Protein AF-A0A074W3D1-F1 (afdb_monomer_lite)

Structure (mmCIF, N/CA/C/O backbone):
data_AF-A0A074W3D1-F1
#
_entry.id   AF-A0A074W3D1-F1
#
loop_
_atom_site.group_PDB
_atom_site.id
_atom_site.type_symbol
_atom_site.label_atom_id
_atom_site.label_alt_id
_atom_site.label_comp_id
_atom_site.label_asym_id
_atom_site.label_entity_id
_atom_site.label_seq_id
_atom_site.pdbx_PDB_ins_code
_atom_site.Cartn_x
_atom_site.Cartn_y
_atom_site.Cartn_z
_atom_site.occupancy
_atom_site.B_iso_or_equiv
_atom_site.auth_seq_id
_atom_site.auth_comp_id
_atom_site.auth_asym_id
_atom_site.auth_atom_id
_atom_site.pdbx_PDB_model_num
ATOM 1 N N . MET A 1 1 ? 9.757 16.702 -12.953 1.00 54.31 1 MET A N 1
ATOM 2 C CA . MET A 1 1 ? 9.240 15.870 -14.052 1.00 54.31 1 MET A CA 1
ATOM 3 C C . MET A 1 1 ? 9.075 14.465 -13.493 1.00 54.31 1 MET A C 1
ATOM 5 O O . MET A 1 1 ? 9.751 14.185 -12.501 1.00 54.31 1 MET A O 1
ATOM 9 N N . PRO A 1 2 ? 8.143 13.646 -14.001 1.00 66.25 2 PRO A N 1
ATOM 10 C CA . PRO A 1 2 ? 8.089 12.234 -13.626 1.00 66.25 2 PRO A CA 1
ATOM 11 C C . PRO A 1 2 ? 9.449 11.578 -13.919 1.00 66.25 2 PRO A C 1
ATOM 13 O O . PRO A 1 2 ? 10.088 11.895 -14.921 1.00 66.25 2 PRO A O 1
ATOM 16 N N . MET A 1 3 ? 9.943 10.750 -12.994 1.00 78.81 3 MET A N 1
ATOM 17 C CA . MET A 1 3 ? 11.179 9.990 -13.211 1.00 78.81 3 MET A CA 1
ATOM 18 C C . MET A 1 3 ? 10.879 8.817 -14.140 1.00 78.81 3 MET A C 1
ATOM 20 O O . MET A 1 3 ? 9.906 8.103 -13.921 1.00 78.81 3 MET A O 1
ATOM 24 N N . GLN A 1 4 ? 11.734 8.598 -15.136 1.00 89.69 4 GLN A N 1
ATOM 25 C CA . GLN A 1 4 ? 11.504 7.568 -16.149 1.00 89.69 4 GLN A CA 1
ATOM 26 C C . GLN A 1 4 ? 12.113 6.231 -15.739 1.00 89.69 4 GLN A C 1
ATOM 28 O O . GLN A 1 4 ? 13.217 6.184 -15.189 1.00 89.69 4 GLN A O 1
ATOM 33 N N . HIS A 1 5 ? 11.420 5.138 -16.040 1.00 91.88 5 HIS A N 1
ATOM 34 C CA . HIS A 1 5 ? 11.867 3.775 -15.774 1.00 91.88 5 HIS A CA 1
ATOM 35 C C . HIS A 1 5 ? 12.667 3.236 -16.967 1.00 91.88 5 HIS A C 1
ATOM 37 O O . HIS A 1 5 ? 12.095 2.988 -18.033 1.00 91.88 5 HIS A O 1
ATOM 43 N N . PRO A 1 6 ? 13.990 3.028 -16.832 1.00 95.88 6 PRO A N 1
ATOM 44 C CA . PRO A 1 6 ? 14.789 2.600 -17.966 1.00 95.88 6 PRO A CA 1
ATOM 45 C C . PRO A 1 6 ? 14.554 1.123 -18.300 1.00 95.88 6 PRO A C 1
ATOM 47 O O . PRO A 1 6 ? 14.634 0.242 -17.439 1.00 95.88 6 PRO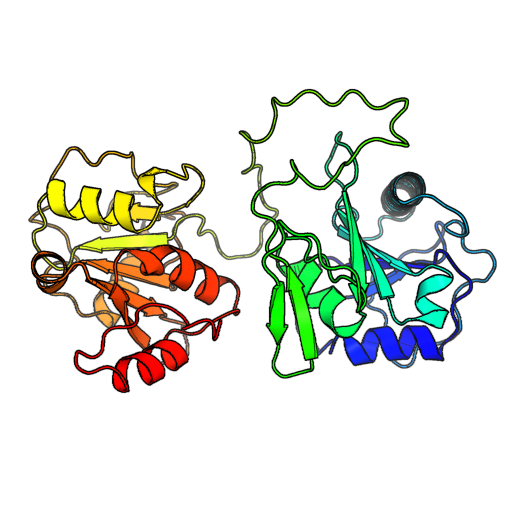 A O 1
ATOM 50 N N . VAL A 1 7 ? 14.330 0.858 -19.585 1.00 96.88 7 VAL A N 1
ATOM 51 C CA . VAL A 1 7 ? 14.262 -0.468 -20.198 1.00 96.88 7 VAL A CA 1
ATOM 52 C C . VAL A 1 7 ? 15.535 -0.687 -21.006 1.00 96.88 7 VAL A C 1
ATOM 54 O O . VAL A 1 7 ? 15.690 -0.243 -22.142 1.00 96.88 7 VAL A O 1
ATOM 57 N N . VAL A 1 8 ? 16.493 -1.362 -20.389 1.00 97.50 8 VAL A N 1
ATOM 58 C CA . VAL A 1 8 ? 17.806 -1.637 -20.955 1.00 97.50 8 VAL A CA 1
ATOM 59 C C . VAL A 1 8 ? 17.702 -2.688 -22.056 1.00 97.50 8 VAL A C 1
ATOM 61 O O . VAL A 1 8 ? 17.318 -3.836 -21.812 1.00 97.50 8 VAL A O 1
ATOM 64 N N . CYS A 1 9 ? 18.125 -2.315 -23.262 1.00 97.50 9 CYS A N 1
ATOM 65 C CA . CYS A 1 9 ? 18.176 -3.206 -24.416 1.00 97.50 9 CYS A CA 1
ATOM 66 C C . CYS A 1 9 ? 19.461 -4.047 -24.381 1.00 97.50 9 CYS A C 1
ATOM 68 O O . CYS A 1 9 ? 20.472 -3.687 -24.990 1.00 97.50 9 CYS A O 1
ATOM 70 N N . ALA A 1 10 ? 19.440 -5.172 -23.665 1.00 96.94 10 ALA A N 1
ATOM 71 C CA . ALA A 1 10 ? 20.557 -6.119 -23.577 1.00 96.94 10 ALA A CA 1
ATOM 72 C C . ALA A 1 10 ? 20.592 -7.141 -24.732 1.00 96.94 10 ALA A C 1
ATOM 74 O O . ALA A 1 10 ? 21.397 -8.071 -24.721 1.00 96.94 10 ALA A O 1
ATOM 75 N N . ALA A 1 11 ? 19.750 -6.945 -25.746 1.00 96.75 11 ALA A N 1
ATOM 76 C CA . ALA A 1 11 ? 19.769 -7.643 -27.022 1.00 96.75 11 ALA A CA 1
ATOM 77 C C . ALA A 1 11 ? 19.404 -6.679 -28.166 1.00 96.75 11 ALA A C 1
ATOM 79 O O . ALA A 1 11 ? 18.930 -5.565 -27.935 1.00 96.75 11 ALA A O 1
ATOM 80 N N . ALA A 1 12 ? 19.615 -7.121 -29.408 1.00 96.12 12 ALA A N 1
ATOM 81 C CA . ALA A 1 12 ? 19.136 -6.431 -30.605 1.00 96.12 12 ALA A CA 1
ATOM 82 C C . ALA A 1 12 ? 17.637 -6.725 -30.797 1.00 96.12 12 ALA A C 1
ATOM 84 O O . ALA A 1 12 ? 17.266 -7.704 -31.447 1.00 96.12 12 ALA A O 1
ATOM 85 N N . LEU A 1 13 ? 16.793 -5.916 -30.165 1.00 97.12 13 LEU A N 1
ATOM 86 C CA . LEU A 1 13 ? 15.343 -6.055 -30.136 1.00 97.12 13 LEU A CA 1
ATOM 87 C C . LEU A 1 13 ? 14.730 -5.505 -31.422 1.00 97.12 13 LEU A C 1
ATOM 89 O O . LEU A 1 13 ? 15.170 -4.498 -31.972 1.00 97.12 13 LEU A O 1
ATOM 93 N N . THR A 1 14 ? 13.678 -6.157 -31.899 1.00 97.56 14 THR A N 1
ATOM 94 C CA . THR A 1 14 ? 12.884 -5.674 -33.034 1.00 97.56 14 THR A CA 1
ATOM 95 C C . THR A 1 14 ? 11.804 -4.697 -32.574 1.00 97.56 14 THR A C 1
ATOM 97 O O . THR A 1 14 ? 11.256 -4.888 -31.489 1.00 97.56 14 THR A O 1
ATOM 100 N N . GLU A 1 15 ? 11.400 -3.769 -33.448 1.00 96.69 15 GLU A N 1
ATOM 101 C CA . GLU A 1 15 ? 10.261 -2.851 -33.238 1.00 96.69 15 GLU A CA 1
ATOM 102 C C . GLU A 1 15 ? 9.012 -3.569 -32.709 1.00 96.69 15 GLU A C 1
ATOM 104 O O . GLU A 1 15 ? 8.381 -3.114 -31.764 1.00 96.69 15 GLU A O 1
ATOM 109 N N . GLU A 1 16 ? 8.679 -4.732 -33.280 1.00 96.75 16 GLU A N 1
ATOM 110 C CA . GLU A 1 16 ? 7.496 -5.516 -32.903 1.00 96.75 16 GLU A CA 1
ATOM 111 C C . GLU A 1 16 ? 7.499 -5.927 -31.422 1.00 96.75 16 GLU A C 1
ATOM 113 O O . GLU A 1 16 ? 6.467 -5.863 -30.764 1.00 96.75 16 GLU A O 1
ATOM 118 N N . VAL A 1 17 ? 8.657 -6.320 -30.886 1.00 96.56 17 VAL A N 1
ATOM 119 C CA . VAL A 1 17 ? 8.792 -6.767 -29.489 1.00 96.56 17 VAL A CA 1
ATOM 120 C C . VAL A 1 17 ? 8.733 -5.576 -28.535 1.00 96.56 17 VAL A C 1
ATOM 122 O O . VAL A 1 17 ? 8.124 -5.677 -27.477 1.00 96.56 17 VAL A O 1
ATOM 125 N N . MET A 1 18 ? 9.338 -4.448 -28.914 1.00 96.31 18 MET A N 1
ATOM 126 C CA . MET A 1 18 ? 9.316 -3.215 -28.120 1.00 96.31 18 MET A CA 1
ATOM 127 C C . MET A 1 18 ? 7.910 -2.604 -28.067 1.00 96.31 18 MET A C 1
ATOM 129 O O . MET A 1 18 ? 7.448 -2.239 -26.992 1.00 96.31 18 MET A O 1
ATOM 133 N N . ASN A 1 19 ? 7.206 -2.565 -29.203 1.00 94.94 19 ASN A N 1
ATOM 134 C CA . ASN A 1 19 ? 5.814 -2.116 -29.264 1.00 94.94 19 ASN A CA 1
ATOM 135 C C . ASN A 1 19 ? 4.897 -3.034 -28.460 1.00 94.94 19 ASN A C 1
ATOM 137 O O . ASN A 1 19 ? 4.119 -2.541 -27.660 1.00 94.94 19 ASN A O 1
ATOM 141 N N . ARG A 1 20 ? 5.051 -4.359 -28.589 1.00 94.25 20 ARG A N 1
ATOM 142 C CA . ARG A 1 20 ? 4.287 -5.311 -27.773 1.00 94.25 20 ARG A CA 1
ATOM 143 C C . ARG A 1 20 ? 4.542 -5.120 -26.277 1.00 94.25 20 ARG A C 1
ATOM 145 O O . ARG A 1 20 ? 3.604 -5.183 -25.502 1.00 94.25 20 ARG A O 1
ATOM 152 N N . PHE A 1 21 ? 5.787 -4.862 -25.870 1.00 94.12 21 PHE A N 1
ATOM 153 C CA . PHE A 1 21 ? 6.097 -4.551 -24.473 1.00 94.12 21 PHE A CA 1
ATOM 154 C C . PHE A 1 21 ? 5.360 -3.295 -23.983 1.00 94.12 21 PHE A C 1
ATOM 156 O O . PHE A 1 21 ? 4.838 -3.312 -22.872 1.00 94.12 21 PHE A O 1
ATOM 163 N N . ILE A 1 22 ? 5.306 -2.233 -24.794 1.00 91.50 22 ILE A N 1
ATOM 164 C CA . ILE A 1 22 ? 4.544 -1.016 -24.474 1.00 91.50 22 ILE A CA 1
ATOM 165 C C . ILE A 1 22 ? 3.043 -1.325 -24.380 1.00 91.50 22 ILE A C 1
ATOM 167 O O . ILE A 1 22 ? 2.425 -0.992 -23.374 1.00 91.50 22 ILE A O 1
ATOM 171 N N . ASP A 1 23 ? 2.488 -1.997 -25.391 1.00 90.62 23 ASP A N 1
ATOM 172 C CA . ASP A 1 23 ? 1.059 -2.318 -25.476 1.00 90.62 23 ASP A CA 1
ATOM 173 C C . ASP A 1 23 ? 0.603 -3.211 -24.304 1.00 90.62 23 ASP A C 1
ATOM 175 O O . ASP A 1 23 ? -0.444 -2.970 -23.711 1.00 90.62 23 ASP A O 1
ATOM 179 N N . ASP A 1 24 ? 1.396 -4.224 -23.933 1.00 88.50 24 ASP A N 1
ATOM 180 C CA . ASP A 1 24 ? 1.062 -5.174 -22.859 1.00 88.50 24 ASP A CA 1
ATOM 181 C C . ASP A 1 24 ? 1.151 -4.556 -21.454 1.00 88.50 24 ASP A C 1
ATOM 183 O O . ASP A 1 24 ? 0.573 -5.098 -20.514 1.00 88.50 24 ASP A O 1
ATOM 187 N N . ASN A 1 25 ? 1.898 -3.462 -21.284 1.00 84.81 25 ASN A N 1
ATOM 188 C CA . ASN A 1 25 ? 2.001 -2.764 -20.001 1.00 84.81 25 ASN A CA 1
ATOM 189 C C . ASN A 1 25 ? 1.000 -1.614 -19.863 1.00 84.81 25 ASN A C 1
ATOM 191 O O . ASN A 1 25 ? 1.105 -0.885 -18.879 1.00 84.81 25 ASN A O 1
ATOM 195 N N . ASP A 1 26 ? 0.071 -1.481 -20.822 1.00 68.62 26 ASP A N 1
ATOM 196 C CA . ASP A 1 26 ? -1.029 -0.511 -20.848 1.00 68.62 26 ASP A CA 1
ATOM 197 C C . ASP A 1 26 ? -0.591 0.833 -20.260 1.00 68.62 26 ASP A C 1
ATOM 199 O O . ASP A 1 26 ? -1.042 1.256 -19.193 1.00 68.62 26 ASP A O 1
ATOM 203 N N . ILE A 1 27 ? 0.399 1.452 -20.919 1.00 61.84 27 ILE A N 1
ATOM 204 C CA . ILE A 1 27 ? 0.890 2.789 -20.571 1.00 61.84 27 ILE A CA 1
ATOM 205 C C . ILE A 1 27 ? -0.197 3.807 -20.952 1.00 61.84 27 ILE A C 1
ATOM 207 O O . ILE A 1 27 ? -0.011 4.644 -21.835 1.00 61.84 27 ILE A O 1
ATOM 211 N N . ASP A 1 28 ? -1.369 3.710 -20.333 1.00 55.06 28 ASP A N 1
ATOM 212 C CA . ASP A 1 28 ? -2.325 4.800 -20.308 1.00 55.06 28 ASP A CA 1
ATOM 213 C C . ASP A 1 28 ? -1.628 6.009 -19.661 1.00 55.06 28 ASP A C 1
ATOM 215 O O . ASP A 1 28 ? -0.797 5.855 -18.761 1.00 55.06 28 ASP A O 1
ATOM 219 N N . GLU A 1 29 ? -1.936 7.201 -20.184 1.00 52.06 29 GLU A N 1
ATOM 220 C CA . GLU A 1 29 ? -1.147 8.451 -20.176 1.00 52.06 29 GLU A CA 1
ATOM 221 C C . GLU A 1 29 ? -0.616 8.963 -18.812 1.00 52.06 29 GLU A C 1
ATOM 223 O O . GLU A 1 29 ? 0.093 9.967 -18.785 1.00 52.06 29 GLU A O 1
ATOM 228 N N . ASP A 1 30 ? -0.896 8.295 -17.689 1.00 53.38 30 ASP A N 1
ATOM 229 C CA . ASP A 1 30 ? -0.825 8.892 -16.356 1.00 53.38 30 ASP A CA 1
ATOM 230 C C . ASP A 1 30 ? 0.053 8.184 -15.304 1.00 53.38 30 ASP A C 1
ATOM 232 O O . ASP A 1 30 ? 0.047 8.648 -14.162 1.00 53.38 30 ASP A O 1
ATOM 236 N N . ASN A 1 31 ? 0.832 7.116 -15.582 1.00 60.25 31 ASN A N 1
ATOM 237 C CA . ASN A 1 31 ? 1.622 6.540 -14.465 1.00 60.25 31 ASN A CA 1
ATOM 238 C C . ASN A 1 31 ? 2.969 5.825 -14.712 1.00 60.25 31 ASN A C 1
ATOM 240 O O . ASN A 1 31 ? 3.731 5.710 -13.752 1.00 60.25 31 ASN A O 1
ATOM 244 N N . TRP A 1 32 ? 3.324 5.361 -15.919 1.00 67.81 32 TRP A N 1
ATOM 245 C CA . TRP A 1 32 ? 4.587 4.616 -16.125 1.00 67.81 32 TRP A CA 1
ATOM 246 C C . TRP A 1 32 ? 5.362 5.055 -17.368 1.00 67.81 32 TRP A C 1
ATOM 248 O O . TRP A 1 32 ? 5.231 4.483 -18.446 1.00 67.81 32 TRP A O 1
ATOM 258 N N . ASP A 1 33 ? 6.257 6.025 -17.193 1.00 85.69 33 ASP A N 1
ATOM 259 C CA . ASP A 1 33 ? 7.130 6.499 -18.267 1.00 85.69 33 ASP A CA 1
ATOM 260 C C . ASP A 1 33 ? 8.315 5.542 -18.476 1.00 85.69 33 ASP A C 1
ATOM 262 O O . ASP A 1 33 ? 9.395 5.719 -17.901 1.00 85.69 33 ASP A O 1
ATOM 266 N N . PHE A 1 34 ? 8.129 4.502 -19.291 1.00 91.12 34 PHE A N 1
ATOM 267 C CA . PHE A 1 34 ? 9.228 3.636 -19.722 1.00 91.12 34 PHE A CA 1
ATOM 268 C C . PHE A 1 34 ? 10.077 4.310 -20.793 1.00 91.12 34 PHE A C 1
ATOM 270 O O . PHE A 1 34 ? 9.559 4.960 -21.696 1.00 91.12 34 PHE A O 1
ATOM 277 N N . VAL A 1 35 ? 11.391 4.097 -20.746 1.00 94.81 35 VAL A N 1
ATOM 278 C CA . VAL A 1 35 ? 12.303 4.576 -21.789 1.00 94.81 35 VAL A CA 1
ATOM 279 C C . VAL A 1 35 ? 13.281 3.489 -22.201 1.00 94.81 35 VAL A C 1
ATOM 281 O O . VAL A 1 35 ? 14.013 2.951 -21.370 1.00 94.81 35 VAL A O 1
ATOM 284 N N . PHE A 1 36 ? 13.296 3.138 -23.486 1.00 96.75 36 PHE A N 1
ATOM 285 C CA . PHE A 1 36 ? 14.262 2.181 -24.010 1.00 96.75 36 PHE A CA 1
ATOM 286 C C . PHE A 1 36 ? 15.654 2.805 -24.063 1.00 96.75 36 PHE A C 1
ATOM 288 O O . PHE A 1 36 ? 15.867 3.812 -24.729 1.00 96.75 36 PHE A O 1
ATOM 295 N N . VAL A 1 37 ? 16.607 2.184 -23.370 1.00 97.50 37 VAL A N 1
ATOM 296 C CA . VAL A 1 37 ? 17.997 2.642 -23.301 1.00 97.50 37 VAL A CA 1
ATOM 297 C C . VAL A 1 37 ? 18.885 1.644 -24.034 1.00 97.50 37 VAL A C 1
ATOM 299 O O . VAL A 1 37 ? 19.073 0.505 -23.590 1.00 97.50 37 VAL A O 1
ATOM 302 N N . ASP A 1 38 ? 19.450 2.074 -25.157 1.00 97.19 38 ASP A N 1
ATOM 303 C CA . ASP A 1 38 ? 20.318 1.257 -26.015 1.00 97.19 38 ASP A CA 1
ATOM 304 C C . ASP A 1 38 ? 21.649 1.948 -26.384 1.00 97.19 38 ASP A C 1
ATOM 306 O O . ASP A 1 38 ? 22.489 1.387 -27.097 1.00 97.19 38 ASP A O 1
ATOM 310 N N . SER A 1 39 ? 21.874 3.144 -25.837 1.00 96.56 39 SER A N 1
ATOM 311 C CA . SER A 1 39 ? 23.088 3.951 -25.962 1.00 96.56 39 SER A CA 1
ATOM 312 C C . SER A 1 39 ? 23.427 4.602 -24.621 1.00 96.56 39 SER A C 1
ATOM 314 O O . SER A 1 39 ? 22.525 5.039 -23.912 1.00 96.56 39 SER A O 1
ATOM 316 N N . ILE A 1 40 ? 24.718 4.674 -24.274 1.00 96.50 40 ILE A N 1
ATOM 317 C CA . ILE A 1 40 ? 25.212 5.362 -23.060 1.00 96.50 40 ILE A CA 1
ATOM 318 C C . ILE A 1 40 ? 25.576 6.833 -23.298 1.00 96.50 40 ILE A C 1
ATOM 320 O O . ILE A 1 40 ? 25.850 7.551 -22.342 1.00 96.50 40 ILE A O 1
ATOM 324 N N . ASP A 1 41 ? 25.615 7.255 -24.562 1.00 96.19 41 ASP A N 1
ATOM 325 C CA . ASP A 1 41 ? 26.066 8.590 -24.970 1.00 96.19 41 ASP A CA 1
ATOM 326 C C . ASP A 1 41 ? 24.887 9.533 -25.284 1.00 96.19 41 ASP A C 1
ATOM 328 O O . ASP A 1 41 ? 25.092 10.697 -25.628 1.00 96.19 41 ASP A O 1
ATOM 332 N N . GLU A 1 42 ? 23.654 9.027 -25.200 1.00 95.44 42 GLU A N 1
ATOM 333 C CA . GLU A 1 42 ? 22.425 9.762 -25.498 1.00 95.44 42 GLU A CA 1
ATOM 334 C C . GLU A 1 42 ? 21.743 10.268 -24.226 1.00 95.44 42 GLU A C 1
ATOM 336 O O . GLU A 1 42 ? 21.840 9.660 -23.160 1.00 95.44 42 GLU A O 1
ATOM 341 N N . TYR A 1 43 ? 21.064 11.409 -24.354 1.00 95.12 43 TYR A N 1
ATOM 342 C CA . TYR A 1 43 ? 20.262 12.001 -23.291 1.00 95.12 43 TYR A CA 1
ATOM 343 C C . TYR A 1 43 ? 18.816 11.522 -23.409 1.00 95.12 43 TYR A C 1
ATOM 345 O O . TYR A 1 43 ? 18.217 11.659 -24.475 1.00 95.12 43 TYR A O 1
ATOM 353 N N . TYR A 1 44 ? 18.266 11.007 -22.312 1.00 93.56 44 TYR A N 1
ATOM 354 C CA . TYR A 1 44 ? 16.915 10.460 -22.245 1.00 93.56 44 TYR A CA 1
ATOM 355 C C . TYR A 1 44 ? 16.061 11.286 -21.284 1.00 93.56 44 TYR A C 1
ATOM 357 O O . TYR A 1 44 ? 16.394 11.431 -20.104 1.00 93.56 44 TYR A O 1
ATOM 365 N N . ASN A 1 45 ? 14.973 11.844 -21.809 1.00 89.31 45 ASN A N 1
ATOM 366 C CA . ASN A 1 45 ? 14.050 12.705 -21.070 1.00 89.31 45 ASN A CA 1
ATOM 367 C C . ASN A 1 45 ? 12.592 12.596 -21.530 1.00 89.31 45 ASN A C 1
ATOM 369 O O . ASN A 1 45 ? 11.744 13.333 -21.032 1.00 89.31 45 ASN A O 1
ATOM 373 N N . GLU A 1 46 ? 12.282 11.700 -22.465 1.00 90.00 46 GLU A N 1
ATOM 374 C CA . GLU A 1 46 ? 10.933 11.472 -22.985 1.00 90.00 46 GLU A CA 1
ATOM 375 C C . GLU A 1 46 ? 10.630 9.966 -22.952 1.00 90.00 46 GLU A C 1
ATOM 377 O O . GLU A 1 46 ? 11.517 9.163 -23.267 1.00 90.00 46 GLU A O 1
ATOM 382 N N . PRO A 1 47 ? 9.414 9.570 -22.534 1.00 91.19 47 PRO A N 1
ATOM 383 C CA . PRO A 1 47 ? 9.022 8.172 -22.539 1.00 91.19 47 PRO A CA 1
ATOM 384 C C . PRO A 1 47 ? 9.005 7.631 -23.969 1.00 91.19 47 PRO A C 1
ATOM 386 O O . PRO A 1 47 ? 8.721 8.338 -24.937 1.00 91.19 47 PRO A O 1
ATOM 389 N N . SER A 1 48 ? 9.300 6.345 -24.101 1.00 91.44 48 SER A N 1
ATOM 390 C CA . SER A 1 48 ? 9.138 5.623 -25.354 1.00 91.44 48 SER A CA 1
ATOM 391 C C . SER A 1 48 ? 7.658 5.362 -25.608 1.00 91.44 48 SER A C 1
ATOM 393 O O . SER A 1 48 ? 6.975 4.782 -24.770 1.00 91.44 48 SER A O 1
ATOM 395 N N . LEU A 1 49 ? 7.179 5.767 -26.782 1.00 89.31 49 LEU A N 1
ATOM 396 C CA . LEU A 1 49 ? 5.789 5.592 -27.197 1.00 89.31 49 LEU A CA 1
ATOM 397 C C . LEU A 1 49 ? 5.692 4.555 -28.313 1.00 89.31 49 LEU A C 1
ATOM 399 O O . LEU A 1 49 ? 6.589 4.448 -29.151 1.00 89.31 49 LEU A O 1
ATOM 403 N N . ALA A 1 50 ? 4.585 3.814 -28.341 1.00 86.94 50 ALA A N 1
ATOM 404 C CA . ALA A 1 50 ? 4.250 2.959 -29.467 1.00 86.94 50 ALA A CA 1
ATOM 405 C C . ALA A 1 50 ? 3.543 3.791 -30.561 1.00 86.94 50 ALA A C 1
ATOM 407 O O . ALA A 1 50 ? 2.642 4.577 -30.257 1.00 86.94 50 ALA A O 1
ATOM 408 N N . PRO A 1 51 ? 3.895 3.622 -31.848 1.00 90.56 51 PRO A N 1
ATOM 409 C CA . PRO A 1 51 ? 4.975 2.779 -32.347 1.00 90.56 51 PRO A CA 1
ATOM 410 C C . PRO A 1 51 ? 6.363 3.410 -32.128 1.00 90.56 51 PRO A C 1
ATOM 412 O O . PRO A 1 51 ? 6.545 4.597 -32.388 1.00 90.56 51 PRO A O 1
ATOM 415 N N . VAL A 1 52 ? 7.352 2.597 -31.745 1.00 92.81 52 VAL A N 1
ATOM 416 C CA . VAL A 1 52 ? 8.760 3.016 -31.679 1.00 92.81 52 VAL A CA 1
ATOM 417 C C . VAL A 1 52 ? 9.332 3.264 -33.081 1.00 92.81 52 VAL A C 1
ATOM 419 O O . VAL A 1 52 ? 8.977 2.577 -34.041 1.00 92.81 52 VAL A O 1
ATOM 422 N N . ASP A 1 53 ? 10.258 4.219 -33.195 1.00 90.12 53 ASP A N 1
ATOM 423 C CA . ASP A 1 53 ? 10.820 4.694 -34.473 1.00 90.12 53 ASP A CA 1
ATOM 424 C C . ASP A 1 53 ? 11.832 3.734 -35.140 1.00 90.12 53 ASP A C 1
ATOM 426 O O . ASP A 1 53 ? 12.351 4.022 -36.226 1.00 90.12 53 ASP A O 1
ATOM 430 N N . GLY A 1 54 ? 12.148 2.599 -34.512 1.00 94.31 54 GLY A N 1
ATOM 431 C CA . GLY A 1 54 ? 13.123 1.642 -35.029 1.00 94.31 54 GLY A CA 1
ATOM 432 C C . GLY A 1 54 ? 13.418 0.477 -34.079 1.00 94.31 54 GLY A C 1
ATOM 433 O O . GLY A 1 54 ? 12.986 0.494 -32.924 1.00 94.31 54 GLY A O 1
ATOM 434 N N . PRO A 1 55 ? 14.147 -0.558 -34.546 1.00 96.50 55 PRO A N 1
ATOM 435 C CA . PRO A 1 55 ? 14.658 -1.603 -33.667 1.00 96.50 55 PRO A CA 1
ATOM 436 C C . PRO A 1 55 ? 15.727 -1.020 -32.738 1.00 96.50 55 PRO A C 1
ATOM 438 O O . PRO A 1 55 ? 16.349 -0.008 -33.071 1.00 96.50 55 PRO A O 1
ATOM 441 N N . SER A 1 56 ? 16.005 -1.697 -31.622 1.00 96.19 56 SER A N 1
ATOM 442 C CA . SER A 1 56 ? 17.078 -1.256 -30.732 1.00 96.19 56 SER A CA 1
ATOM 443 C C . SER A 1 56 ? 18.444 -1.342 -31.417 1.00 96.19 56 SER A C 1
ATOM 445 O O . SER A 1 56 ? 18.679 -2.143 -32.335 1.00 96.19 56 SER A O 1
ATOM 447 N N . ASN A 1 57 ? 19.377 -0.519 -30.947 1.00 95.81 57 ASN A N 1
ATOM 448 C CA . ASN A 1 57 ? 20.748 -0.490 -31.418 1.00 95.81 57 ASN A CA 1
ATOM 449 C C . ASN A 1 57 ? 21.386 -1.891 -31.313 1.00 95.81 57 ASN A C 1
ATOM 451 O O . ASN A 1 57 ? 21.626 -2.392 -30.208 1.00 95.81 57 ASN A O 1
ATOM 455 N N . PRO A 1 58 ? 21.764 -2.523 -32.443 1.00 95.44 58 PRO A N 1
ATOM 456 C CA . PRO A 1 58 ? 22.339 -3.868 -32.432 1.00 95.44 58 PRO A CA 1
ATOM 457 C C . PRO A 1 58 ? 23.741 -3.924 -31.811 1.00 95.44 58 PRO A C 1
ATOM 459 O O . PRO A 1 58 ? 24.273 -5.011 -31.601 1.00 95.44 58 PRO A O 1
ATOM 462 N N . ASN A 1 59 ? 24.351 -2.767 -31.541 1.00 96.62 59 ASN A N 1
ATOM 463 C CA . ASN A 1 59 ? 25.622 -2.630 -30.837 1.00 96.62 59 ASN A CA 1
ATOM 464 C C . ASN A 1 59 ? 25.436 -1.993 -29.454 1.00 96.62 59 ASN A C 1
ATOM 466 O O . ASN A 1 59 ? 26.367 -1.358 -28.954 1.00 96.62 59 ASN A O 1
ATOM 470 N N . SER A 1 60 ? 24.244 -2.125 -28.865 1.00 96.94 60 SER A N 1
ATOM 471 C CA . SER A 1 60 ? 23.955 -1.611 -27.531 1.00 96.94 60 SER A CA 1
ATOM 472 C C . SER A 1 60 ? 25.045 -2.035 -26.531 1.00 96.94 60 SER A C 1
ATOM 474 O O . SER A 1 60 ? 25.446 -3.207 -26.499 1.00 96.94 60 SER A O 1
ATOM 476 N N . PRO A 1 61 ? 25.539 -1.108 -25.689 1.00 97.25 61 PRO A N 1
ATOM 477 C CA . PRO A 1 61 ? 26.609 -1.384 -24.730 1.00 97.25 61 PRO A CA 1
ATOM 478 C C . PRO A 1 61 ? 26.179 -2.358 -23.623 1.00 97.25 61 PRO A C 1
ATOM 480 O O . PRO A 1 61 ? 27.030 -2.874 -22.893 1.00 97.25 61 PRO A O 1
ATOM 483 N N . PHE A 1 62 ? 24.877 -2.624 -23.516 1.00 97.56 62 PHE A N 1
ATOM 484 C CA . PHE A 1 62 ? 24.280 -3.542 -22.555 1.00 97.56 62 PHE A CA 1
ATOM 485 C C . PHE A 1 62 ? 24.212 -4.992 -23.060 1.00 97.56 62 PHE A C 1
ATOM 487 O O . PHE A 1 62 ? 23.911 -5.897 -22.283 1.00 97.56 62 PHE A O 1
ATOM 494 N N . ILE A 1 63 ? 24.516 -5.250 -24.339 1.00 97.38 63 ILE A N 1
ATOM 495 C CA . ILE A 1 63 ? 24.457 -6.604 -24.901 1.00 97.38 63 ILE A CA 1
ATOM 496 C C . ILE A 1 63 ? 25.467 -7.527 -24.211 1.00 97.38 63 ILE A C 1
ATOM 498 O O . ILE A 1 63 ? 26.663 -7.233 -24.120 1.00 97.38 63 ILE A O 1
ATOM 502 N N . GLY A 1 64 ? 24.970 -8.672 -23.733 1.00 93.81 64 GLY A N 1
ATOM 503 C CA . GLY A 1 64 ? 25.764 -9.676 -23.020 1.00 93.81 64 GLY A CA 1
ATOM 504 C C . GLY A 1 64 ? 26.241 -9.240 -21.630 1.00 93.81 64 GLY A C 1
ATOM 505 O O . GLY A 1 64 ? 27.154 -9.865 -21.084 1.00 93.81 64 GLY A O 1
ATOM 506 N N . LYS A 1 65 ? 25.669 -8.168 -21.069 1.00 96.94 65 LYS A N 1
ATOM 507 C CA . LYS A 1 65 ? 25.993 -7.669 -19.732 1.00 96.94 65 LYS A CA 1
ATOM 508 C C . LYS A 1 65 ? 25.158 -8.339 -18.652 1.00 96.94 65 LYS A C 1
ATOM 510 O O . LYS A 1 65 ? 23.989 -8.663 -18.836 1.00 96.94 65 LYS A O 1
ATOM 515 N N . THR A 1 66 ? 25.785 -8.547 -17.500 1.00 95.44 66 THR A N 1
ATOM 516 C CA . THR A 1 66 ? 25.080 -8.955 -16.280 1.00 95.44 66 THR A CA 1
ATOM 517 C C . THR A 1 66 ? 24.237 -7.798 -15.730 1.00 95.44 66 THR A C 1
ATOM 519 O O . THR A 1 66 ? 24.559 -6.640 -16.006 1.00 95.44 66 THR A O 1
ATOM 522 N N . PRO A 1 67 ? 23.218 -8.057 -14.885 1.00 95.31 67 PRO A N 1
ATOM 523 C CA . PRO A 1 67 ? 22.452 -6.986 -14.246 1.00 95.31 67 PRO A CA 1
ATOM 524 C C . PRO A 1 67 ? 23.321 -5.952 -13.516 1.00 95.31 67 PRO A C 1
ATOM 526 O O . PRO A 1 67 ? 23.048 -4.759 -13.603 1.00 95.31 67 PRO A O 1
ATOM 529 N N . GLN A 1 68 ? 24.415 -6.388 -12.876 1.00 94.50 68 GLN A N 1
ATOM 530 C CA . GLN A 1 68 ? 25.377 -5.483 -12.234 1.00 94.50 68 GLN A CA 1
ATOM 531 C C . GLN A 1 68 ? 26.093 -4.582 -13.223 1.00 94.50 68 GLN A C 1
ATOM 533 O O . GLN A 1 68 ? 26.191 -3.381 -12.997 1.00 94.50 68 GLN A O 1
ATOM 538 N N . GLU A 1 69 ? 26.577 -5.134 -14.330 1.00 95.81 69 GLU A N 1
ATOM 539 C CA . GLU A 1 69 ? 27.213 -4.314 -15.356 1.00 95.81 69 GLU A CA 1
ATOM 540 C C . GLU A 1 69 ? 26.218 -3.339 -15.998 1.00 95.81 69 GLU A C 1
ATOM 542 O O . GLU A 1 69 ? 26.589 -2.195 -16.246 1.00 95.81 69 GLU A O 1
ATOM 547 N N . CYS A 1 70 ? 24.962 -3.748 -16.222 1.00 96.88 70 CYS A N 1
ATOM 548 C CA . CYS A 1 70 ? 23.913 -2.851 -16.714 1.00 96.88 70 CYS A CA 1
ATOM 549 C C . CYS A 1 70 ? 23.653 -1.694 -15.745 1.00 96.88 70 CYS A C 1
ATOM 551 O O . CYS A 1 70 ? 23.573 -0.548 -16.179 1.00 96.88 70 CYS A O 1
ATOM 553 N N . TYR A 1 71 ? 23.579 -1.979 -14.443 1.00 95.38 71 TYR A N 1
ATOM 554 C CA . TYR A 1 71 ? 23.396 -0.963 -13.411 1.00 95.38 71 TYR A CA 1
ATOM 555 C C . TYR A 1 71 ? 24.548 0.058 -13.387 1.00 95.38 71 TYR A C 1
ATOM 557 O O . TYR A 1 71 ? 24.302 1.264 -13.400 1.00 95.38 71 TYR A O 1
ATOM 565 N N . GLU A 1 72 ? 25.807 -0.393 -13.436 1.00 95.25 72 GLU A N 1
ATOM 566 C CA . GLU A 1 72 ? 26.965 0.516 -13.484 1.00 95.25 72 GLU A CA 1
ATOM 567 C C . GLU A 1 72 ? 26.987 1.367 -14.766 1.00 95.25 72 GLU A C 1
ATOM 569 O O . GLU A 1 72 ? 27.348 2.545 -14.731 1.00 95.25 72 GLU A O 1
ATOM 574 N N . LEU A 1 73 ? 26.577 0.795 -15.904 1.00 96.75 73 LEU A N 1
ATOM 575 C CA . LEU A 1 73 ? 26.459 1.529 -17.165 1.00 96.75 73 LEU A CA 1
ATOM 576 C C . LEU A 1 73 ? 25.341 2.577 -17.118 1.00 96.75 73 LEU A C 1
ATOM 578 O O . LEU A 1 73 ? 25.569 3.705 -17.548 1.00 96.75 73 LEU A O 1
ATOM 582 N N . LEU A 1 74 ? 24.171 2.242 -16.562 1.00 95.62 74 LEU A N 1
ATOM 583 C CA . LEU A 1 74 ? 23.074 3.194 -16.357 1.00 95.62 74 LEU A CA 1
ATOM 584 C C . LEU A 1 74 ? 23.486 4.333 -15.425 1.00 95.62 74 LEU A C 1
ATOM 586 O O . LEU A 1 74 ? 23.204 5.497 -15.706 1.00 95.62 74 LEU A O 1
ATOM 590 N N . LYS A 1 75 ? 24.190 4.013 -14.333 1.00 94.44 75 LYS A N 1
ATOM 591 C CA . LYS A 1 75 ? 24.720 5.016 -13.409 1.00 94.44 75 LYS A CA 1
ATOM 592 C C . LYS A 1 75 ? 25.646 5.989 -14.131 1.00 94.44 75 LYS A C 1
ATOM 594 O O . LYS A 1 75 ? 25.451 7.197 -14.017 1.00 94.44 75 LYS A O 1
ATOM 599 N N . LYS A 1 76 ? 26.596 5.459 -14.907 1.00 95.50 76 LYS A N 1
ATOM 600 C CA . LYS A 1 76 ? 27.514 6.263 -15.712 1.00 95.50 76 LYS A CA 1
ATOM 601 C C . LYS A 1 76 ? 26.772 7.124 -16.739 1.00 95.50 76 LYS A C 1
ATOM 603 O O . LYS A 1 76 ? 27.072 8.304 -16.845 1.00 95.50 76 LYS A O 1
ATOM 608 N N . LEU A 1 77 ? 25.786 6.569 -17.449 1.00 96.25 77 LEU A N 1
ATOM 609 C CA . LEU A 1 77 ? 24.951 7.326 -18.388 1.00 96.25 77 LEU A CA 1
ATOM 610 C C . LEU A 1 77 ? 24.276 8.514 -17.695 1.00 96.25 77 LEU A C 1
ATOM 612 O O . LEU A 1 77 ? 24.341 9.627 -18.209 1.00 96.25 77 LEU A O 1
ATOM 616 N N . CYS A 1 78 ? 23.681 8.311 -16.516 1.00 93.88 78 CYS A N 1
ATOM 617 C CA . CYS A 1 78 ? 23.009 9.393 -15.791 1.00 93.88 78 CYS A CA 1
ATOM 618 C C . CYS A 1 78 ? 24.006 10.475 -15.345 1.00 93.88 78 CYS A C 1
ATOM 620 O O . CYS A 1 78 ? 23.681 11.657 -15.362 1.00 93.88 78 CYS A O 1
ATOM 622 N N . GLU A 1 79 ? 25.221 10.079 -14.955 1.00 93.94 79 GLU A N 1
ATOM 623 C CA . GLU A 1 79 ? 26.295 11.000 -14.560 1.00 93.94 79 GLU A CA 1
ATOM 624 C C . GLU A 1 79 ? 26.855 11.803 -15.747 1.00 93.94 79 GLU A C 1
ATOM 626 O O . GLU A 1 79 ? 27.113 12.995 -15.600 1.00 93.94 79 GLU A O 1
ATOM 631 N N . ASP A 1 80 ? 27.028 11.170 -16.911 1.00 96.44 80 ASP A N 1
ATOM 632 C CA . ASP A 1 80 ? 27.659 11.783 -18.087 1.00 96.44 80 ASP A CA 1
ATOM 633 C C . ASP A 1 80 ? 26.681 12.640 -18.912 1.00 96.44 80 ASP A C 1
ATOM 635 O O . ASP A 1 80 ? 27.096 13.618 -19.537 1.00 96.44 80 ASP A O 1
ATOM 639 N N . THR A 1 81 ? 25.394 12.277 -18.932 1.00 95.50 81 THR A N 1
ATOM 640 C CA . THR A 1 81 ? 24.375 12.909 -19.795 1.00 95.50 81 THR A CA 1
ATOM 641 C C . THR A 1 81 ? 23.364 13.757 -19.033 1.00 95.50 81 THR A C 1
ATOM 643 O O . THR A 1 81 ? 22.616 14.495 -19.662 1.00 95.50 81 THR A O 1
ATOM 646 N N . GLU A 1 82 ? 23.334 13.659 -17.700 1.00 92.81 82 GLU A N 1
ATOM 647 C CA . GLU A 1 82 ? 22.311 14.272 -16.840 1.00 92.81 82 GLU A CA 1
ATOM 648 C C . GLU A 1 82 ? 20.881 13.744 -17.098 1.00 92.81 82 GLU A C 1
ATOM 650 O O . GLU A 1 82 ? 19.907 14.390 -16.717 1.00 92.81 82 GLU A O 1
ATOM 655 N N . SER A 1 83 ? 20.734 12.567 -17.726 1.00 91.75 83 SER A N 1
ATOM 656 C CA . SER A 1 83 ? 19.428 11.917 -17.942 1.00 91.75 83 SER A CA 1
ATOM 657 C C . SER A 1 83 ? 18.707 11.629 -16.615 1.00 91.75 83 SER A C 1
ATOM 659 O O . SER A 1 83 ? 19.298 11.079 -15.682 1.00 91.75 83 SER A O 1
ATOM 661 N N . GLU A 1 84 ? 17.413 11.955 -16.533 1.00 90.06 84 GLU A N 1
ATOM 662 C CA . GLU A 1 84 ? 16.588 11.819 -15.318 1.00 90.06 84 GLU A CA 1
ATOM 663 C C . GLU A 1 84 ? 15.940 10.421 -15.210 1.00 90.06 84 GLU A C 1
ATOM 665 O O . GLU A 1 84 ? 14.718 10.268 -15.203 1.00 90.06 84 GLU A O 1
ATOM 670 N N . LEU A 1 85 ? 16.772 9.375 -15.126 1.00 91.81 85 LEU A N 1
ATOM 671 C CA . LEU A 1 85 ? 16.321 7.976 -15.075 1.00 91.81 85 LEU A CA 1
ATOM 672 C C . LEU A 1 85 ? 16.299 7.407 -13.650 1.00 91.81 85 LEU A C 1
ATOM 674 O O . LEU A 1 85 ? 17.230 7.605 -12.860 1.00 91.81 85 LEU A O 1
ATOM 678 N N . LEU A 1 86 ? 15.290 6.590 -13.339 1.00 90.44 86 LEU A N 1
ATOM 679 C CA . LEU A 1 86 ? 15.189 5.847 -12.085 1.00 90.44 86 LEU A CA 1
ATOM 680 C C . LEU A 1 86 ? 16.109 4.613 -12.090 1.00 90.44 86 LEU A C 1
ATOM 682 O O . LEU A 1 86 ? 15.677 3.467 -12.164 1.00 90.44 86 LEU A O 1
ATOM 686 N N . ARG A 1 87 ? 17.418 4.838 -11.961 1.00 89.81 87 ARG A N 1
ATOM 687 C CA . ARG A 1 87 ? 18.454 3.784 -12.017 1.00 89.81 87 ARG A CA 1
ATOM 688 C C . ARG A 1 87 ? 18.346 2.673 -10.959 1.00 89.81 87 ARG A C 1
ATOM 690 O O . ARG A 1 87 ? 19.018 1.654 -11.086 1.00 89.81 87 ARG A O 1
ATOM 697 N N . TRP A 1 88 ? 17.546 2.870 -9.911 1.00 89.44 88 TRP A N 1
ATOM 698 C CA . TRP A 1 88 ? 17.343 1.892 -8.832 1.00 89.44 88 TRP A CA 1
ATOM 699 C C . TRP A 1 88 ? 16.348 0.791 -9.198 1.00 89.44 88 TRP A C 1
ATOM 701 O O . TRP A 1 88 ? 16.402 -0.286 -8.615 1.00 89.44 88 TRP A O 1
ATOM 711 N N . TYR A 1 89 ? 15.467 1.046 -10.165 1.00 91.12 89 TYR A N 1
ATOM 712 C CA . TYR A 1 89 ? 14.447 0.107 -10.617 1.00 91.12 89 TYR A CA 1
ATOM 713 C C . TYR A 1 89 ? 14.388 0.146 -12.133 1.00 91.12 89 TYR A C 1
ATOM 715 O O . TYR A 1 89 ? 13.859 1.089 -12.721 1.00 91.12 89 TYR A O 1
ATOM 723 N N . PHE A 1 90 ? 14.956 -0.875 -12.763 1.00 94.31 90 PHE A N 1
ATOM 724 C CA . PHE A 1 90 ? 15.084 -0.918 -14.211 1.00 94.31 90 PHE A CA 1
ATOM 725 C C . PHE A 1 90 ? 14.743 -2.291 -14.767 1.00 94.31 90 PHE A C 1
ATOM 727 O O . PHE A 1 90 ? 14.777 -3.305 -14.068 1.00 94.31 90 PHE A O 1
ATOM 734 N N . ILE A 1 91 ? 14.409 -2.312 -16.049 1.00 96.31 91 ILE A N 1
ATOM 735 C CA . ILE A 1 91 ? 14.047 -3.520 -16.779 1.00 96.31 91 ILE A CA 1
ATOM 736 C C . ILE A 1 91 ? 15.204 -3.882 -17.701 1.00 96.31 91 ILE A C 1
ATOM 738 O O . ILE A 1 91 ? 15.804 -3.009 -18.318 1.00 96.31 91 ILE A O 1
ATOM 742 N N . ILE A 1 92 ? 15.525 -5.165 -17.817 1.00 97.81 92 ILE A N 1
ATOM 743 C CA . ILE A 1 92 ? 16.438 -5.685 -18.833 1.00 97.81 92 ILE A CA 1
ATOM 744 C C . ILE A 1 92 ? 15.638 -6.541 -19.807 1.00 97.81 92 ILE A C 1
ATOM 746 O O . ILE A 1 92 ? 15.061 -7.568 -19.426 1.00 97.81 92 ILE A O 1
ATOM 750 N N . MET A 1 93 ? 15.670 -6.140 -21.074 1.00 97.81 93 MET A N 1
ATOM 751 C CA . MET A 1 93 ? 15.205 -6.943 -22.196 1.00 97.81 93 MET A CA 1
ATOM 752 C C . MET A 1 93 ? 16.401 -7.615 -22.865 1.00 97.81 93 MET A C 1
ATOM 754 O O . MET A 1 93 ? 17.252 -6.947 -23.451 1.00 97.81 93 MET A O 1
ATOM 758 N N . ASP A 1 94 ? 16.479 -8.936 -22.752 1.00 97.00 94 ASP A N 1
ATOM 759 C CA . ASP A 1 94 ? 17.570 -9.753 -23.291 1.00 97.00 94 ASP A CA 1
ATOM 760 C C . ASP A 1 94 ? 17.087 -10.606 -24.478 1.00 97.00 94 ASP A C 1
ATOM 762 O O . ASP A 1 94 ? 15.978 -10.440 -24.990 1.00 97.00 94 ASP A O 1
ATOM 766 N N . GLU A 1 95 ? 17.906 -11.548 -24.949 1.00 96.75 95 GLU A N 1
ATOM 767 C CA . GLU A 1 95 ? 17.545 -12.399 -26.087 1.00 96.75 95 GLU A CA 1
ATOM 768 C C . GLU A 1 95 ? 16.311 -13.268 -25.829 1.00 96.75 95 GLU A C 1
ATOM 770 O O . GLU A 1 95 ? 15.691 -13.765 -26.776 1.00 96.75 95 GLU A O 1
ATOM 775 N N . ARG A 1 96 ? 15.966 -13.487 -24.558 1.00 95.50 96 ARG A N 1
ATOM 776 C CA . ARG A 1 96 ? 14.812 -14.282 -24.161 1.00 95.50 96 ARG A CA 1
ATOM 777 C C . ARG A 1 96 ? 13.520 -13.484 -24.279 1.00 95.50 96 ARG A C 1
ATOM 779 O O . ARG A 1 96 ? 12.509 -14.065 -24.657 1.00 95.50 96 ARG A O 1
ATOM 786 N N . SER A 1 97 ? 13.574 -12.166 -24.091 1.00 95.88 97 SER A N 1
ATOM 787 C CA . SER A 1 97 ? 12.426 -11.272 -24.288 1.00 95.88 97 SER A CA 1
ATOM 788 C C . SER A 1 97 ? 11.827 -11.372 -25.691 1.00 95.88 97 SER A C 1
ATOM 790 O O . SER A 1 97 ? 10.619 -11.267 -25.849 1.00 95.88 97 SER A O 1
ATOM 792 N N . MET A 1 98 ? 12.642 -11.664 -26.709 1.00 94.31 98 MET A N 1
ATOM 793 C CA . MET A 1 98 ? 12.161 -11.902 -28.079 1.00 94.31 98 MET A CA 1
ATOM 794 C C . MET A 1 98 ? 11.490 -13.272 -28.284 1.00 94.31 98 MET A C 1
ATOM 796 O O . MET A 1 98 ? 10.908 -13.516 -29.339 1.00 94.31 98 MET A O 1
ATOM 800 N N . GLN A 1 99 ? 11.639 -14.198 -27.336 1.00 94.31 99 GLN A N 1
ATOM 801 C CA . GLN A 1 99 ? 11.214 -15.595 -27.468 1.00 94.31 99 GLN A CA 1
ATOM 802 C C . GLN A 1 99 ? 9.973 -15.915 -26.643 1.00 94.31 99 GLN A C 1
ATOM 804 O O . GLN A 1 99 ? 9.151 -16.711 -27.094 1.00 94.31 99 GLN A O 1
ATOM 809 N N . ASP A 1 100 ? 9.878 -15.371 -25.428 1.00 94.25 100 ASP A N 1
ATOM 810 C CA . ASP A 1 100 ? 8.839 -15.749 -24.469 1.00 94.25 100 ASP A CA 1
ATOM 811 C C . ASP A 1 100 ? 8.149 -14.574 -23.766 1.00 94.25 100 ASP A C 1
ATOM 813 O O . ASP A 1 100 ? 7.449 -14.809 -22.785 1.00 94.25 100 ASP A O 1
ATOM 817 N N . ASP A 1 101 ? 8.313 -13.346 -24.272 1.00 95.06 101 ASP A N 1
ATOM 818 C CA . ASP A 1 101 ? 7.650 -12.142 -23.749 1.00 95.06 101 ASP A CA 1
ATOM 819 C C . ASP A 1 101 ? 7.887 -11.940 -22.247 1.00 95.06 101 ASP A C 1
ATOM 821 O O . ASP A 1 101 ? 7.006 -11.551 -21.476 1.00 95.06 101 ASP A O 1
ATOM 825 N N . THR A 1 102 ? 9.116 -12.236 -21.816 1.00 94.50 102 THR A N 1
ATOM 826 C CA . THR A 1 102 ? 9.571 -11.989 -20.449 1.00 94.50 102 THR A CA 1
ATOM 827 C C . THR A 1 102 ? 10.697 -10.973 -20.387 1.00 94.50 102 THR A C 1
ATOM 829 O O . THR A 1 102 ? 11.532 -10.873 -21.282 1.00 94.50 102 THR A O 1
ATOM 832 N N . VAL A 1 103 ? 10.768 -10.236 -19.287 1.00 96.56 103 VAL A N 1
ATOM 833 C CA . VAL A 1 103 ? 11.845 -9.294 -18.970 1.00 96.56 103 VAL A CA 1
ATOM 834 C C . VAL A 1 103 ? 12.491 -9.650 -17.639 1.00 96.56 103 VAL A C 1
ATOM 836 O O . VAL A 1 103 ? 11.940 -10.428 -16.862 1.00 96.56 103 VAL A O 1
ATOM 839 N N . LEU A 1 104 ? 13.690 -9.133 -17.371 1.00 95.56 104 LEU A N 1
ATOM 840 C CA . LEU A 1 104 ? 14.265 -9.129 -16.023 1.00 95.56 104 LEU A CA 1
ATOM 841 C C . LEU A 1 104 ? 13.957 -7.788 -15.360 1.00 95.56 104 LEU A C 1
ATOM 843 O O . LEU A 1 104 ? 14.438 -6.760 -15.817 1.00 95.56 104 LEU A O 1
ATOM 847 N N . LEU A 1 105 ? 13.195 -7.802 -14.275 1.00 94.19 105 LEU A N 1
ATOM 848 C CA . LEU A 1 105 ? 13.053 -6.657 -13.384 1.00 94.19 105 LEU A CA 1
ATOM 849 C C . LEU A 1 105 ? 14.245 -6.650 -12.440 1.00 94.19 105 LEU A C 1
ATOM 851 O O . LEU A 1 105 ? 14.552 -7.680 -11.834 1.00 94.19 105 LEU A O 1
ATOM 855 N N . VAL A 1 106 ? 14.921 -5.515 -12.323 1.00 93.62 106 VAL A N 1
ATOM 856 C CA . VAL A 1 106 ? 16.123 -5.369 -11.509 1.00 93.62 106 VAL A CA 1
ATOM 857 C C . VAL A 1 106 ? 15.921 -4.251 -10.505 1.00 93.62 106 VAL A C 1
ATOM 859 O O . VAL A 1 106 ? 15.562 -3.131 -10.868 1.00 93.62 106 VAL A O 1
ATOM 862 N N . ARG A 1 107 ? 16.203 -4.563 -9.241 1.00 90.25 107 ARG A N 1
ATOM 863 C CA . ARG A 1 107 ? 16.250 -3.598 -8.151 1.00 90.25 107 ARG A CA 1
ATOM 864 C C . ARG A 1 107 ? 17.683 -3.470 -7.653 1.00 90.25 107 ARG A C 1
ATOM 866 O O . ARG A 1 107 ? 18.268 -4.441 -7.164 1.00 90.25 107 ARG A O 1
ATOM 873 N N . ALA A 1 108 ? 18.214 -2.261 -7.774 1.00 88.00 108 ALA A N 1
ATOM 874 C CA . ALA A 1 108 ? 19.493 -1.844 -7.235 1.00 88.00 108 ALA A CA 1
ATOM 875 C C . ALA A 1 108 ? 19.291 -1.072 -5.939 1.00 88.00 108 ALA A C 1
ATOM 877 O O . ALA A 1 108 ? 18.434 -0.198 -5.847 1.00 88.00 108 ALA A O 1
ATOM 878 N N . GLU A 1 109 ? 20.111 -1.383 -4.947 1.00 79.94 109 GLU A N 1
ATOM 879 C CA . GLU A 1 109 ? 20.205 -0.627 -3.709 1.00 79.94 109 GLU A CA 1
ATOM 880 C C . GLU A 1 109 ? 21.622 -0.051 -3.595 1.00 79.94 109 GLU A C 1
ATOM 882 O O . GLU A 1 109 ? 22.605 -0.638 -4.061 1.00 79.94 109 GLU A O 1
ATOM 887 N N . ASP A 1 110 ? 21.731 1.139 -3.013 1.00 66.06 110 ASP A N 1
ATOM 888 C CA . ASP A 1 110 ? 22.984 1.885 -2.954 1.00 66.06 110 ASP A CA 1
ATOM 889 C C . ASP A 1 110 ? 23.988 1.190 -2.010 1.00 66.06 110 ASP A C 1
ATOM 891 O O . ASP A 1 110 ? 23.914 1.306 -0.788 1.00 66.06 110 ASP A O 1
ATOM 895 N N . GLY A 1 111 ? 24.938 0.441 -2.582 1.00 63.44 111 GLY A N 1
ATOM 896 C CA . GLY A 1 111 ? 25.985 -0.268 -1.835 1.00 63.44 111 GLY A CA 1
ATOM 897 C C . GLY A 1 111 ? 25.677 -1.726 -1.465 1.00 63.44 111 GLY A C 1
ATOM 898 O O . GLY A 1 111 ? 26.478 -2.333 -0.749 1.00 63.44 111 GLY A O 1
ATOM 899 N N . THR A 1 112 ? 24.579 -2.298 -1.963 1.00 61.31 112 THR A N 1
ATOM 900 C CA . THR A 1 112 ? 24.150 -3.687 -1.711 1.00 61.31 112 THR A CA 1
ATOM 901 C C . THR A 1 112 ? 24.098 -4.544 -2.982 1.00 61.31 112 THR A C 1
ATOM 903 O O . THR A 1 112 ? 24.310 -4.077 -4.101 1.00 61.31 112 THR A O 1
ATOM 906 N N . GLU A 1 113 ? 23.900 -5.849 -2.781 1.00 79.88 113 GLU A N 1
ATOM 907 C CA . GLU A 1 113 ? 23.719 -6.864 -3.823 1.00 79.88 113 GLU A CA 1
ATOM 908 C C . GLU A 1 113 ? 22.448 -6.577 -4.646 1.00 79.88 113 GLU A C 1
ATOM 910 O O . GLU A 1 113 ? 21.403 -6.245 -4.088 1.00 79.88 113 GLU A O 1
ATOM 915 N N . LEU A 1 114 ? 22.524 -6.697 -5.975 1.00 87.94 114 LEU A N 1
ATOM 916 C CA . LEU A 1 114 ? 21.359 -6.549 -6.852 1.00 87.94 114 LEU A CA 1
ATOM 917 C C . LEU A 1 114 ? 20.395 -7.719 -6.687 1.00 87.94 114 LEU A C 1
ATOM 919 O O . LEU A 1 114 ? 20.809 -8.880 -6.685 1.00 87.94 114 LEU A O 1
ATOM 923 N N . SER A 1 115 ? 19.099 -7.418 -6.682 1.00 88.62 115 SER A N 1
ATOM 924 C CA . SER A 1 115 ? 18.057 -8.433 -6.835 1.00 88.62 115 SER A CA 1
ATOM 925 C C . SER A 1 115 ? 17.428 -8.331 -8.221 1.00 88.62 115 SER A C 1
ATOM 927 O O . SER A 1 115 ? 17.285 -7.243 -8.782 1.00 88.62 115 SER A O 1
ATOM 929 N N . SER A 1 116 ? 17.092 -9.478 -8.811 1.00 90.62 116 SER A N 1
ATOM 930 C CA . SER A 1 116 ? 16.395 -9.510 -10.094 1.00 90.62 116 SER A CA 1
ATOM 931 C C . SER A 1 116 ? 15.414 -10.668 -10.179 1.00 90.62 116 SER A C 1
ATOM 933 O O . SER A 1 116 ? 15.631 -11.727 -9.587 1.00 90.62 116 SER A O 1
ATOM 935 N N . VAL A 1 117 ? 14.338 -10.461 -10.931 1.00 90.94 117 VAL A N 1
ATOM 936 C CA . VAL A 1 117 ? 13.304 -11.463 -11.199 1.00 90.94 117 VAL A CA 1
ATOM 937 C C . VAL A 1 117 ? 12.893 -11.426 -12.649 1.00 90.94 117 VAL A C 1
ATOM 939 O O . VAL A 1 117 ? 12.873 -10.371 -13.272 1.00 90.94 117 VAL A O 1
ATOM 942 N N . ARG A 1 118 ? 12.547 -12.589 -13.195 1.00 93.75 118 ARG A N 1
ATOM 943 C CA . ARG A 1 118 ? 11.965 -12.676 -14.528 1.00 93.75 118 ARG A CA 1
ATOM 944 C C . ARG A 1 118 ? 10.441 -12.580 -14.430 1.00 93.75 118 ARG A C 1
ATOM 946 O O . ARG A 1 118 ? 9.839 -13.368 -13.706 1.00 93.75 118 ARG A O 1
ATOM 953 N N . ALA A 1 119 ? 9.849 -11.642 -15.160 1.00 89.44 119 ALA A N 1
ATOM 954 C CA . ALA A 1 119 ? 8.407 -11.391 -15.209 1.00 89.44 119 ALA A CA 1
ATOM 955 C C . ALA A 1 119 ? 7.923 -11.363 -16.665 1.00 89.44 119 ALA A C 1
ATOM 957 O O . ALA A 1 119 ? 8.719 -11.103 -17.567 1.00 89.44 119 ALA A O 1
ATOM 958 N N . THR A 1 120 ? 6.643 -11.645 -16.908 1.00 93.00 120 THR A N 1
ATOM 959 C CA . THR A 1 120 ? 6.016 -11.460 -18.230 1.00 93.00 120 THR A CA 1
ATOM 960 C C . THR A 1 120 ? 5.767 -9.978 -18.499 1.00 93.00 120 THR A C 1
ATOM 962 O O . THR A 1 120 ? 5.630 -9.220 -17.536 1.00 93.00 120 THR A O 1
ATOM 965 N N . PHE A 1 121 ? 5.678 -9.574 -19.771 1.00 91.62 121 PHE A N 1
ATOM 966 C CA . PHE A 1 121 ? 5.403 -8.183 -20.166 1.00 91.62 121 PHE A CA 1
ATOM 967 C C . PHE A 1 121 ? 4.180 -7.622 -19.431 1.00 91.62 121 PHE A C 1
ATOM 969 O O . PHE A 1 121 ? 4.337 -6.677 -18.672 1.00 91.62 121 PHE A O 1
ATOM 976 N N . GLU A 1 122 ? 3.039 -8.310 -19.499 1.00 84.31 122 GLU A N 1
ATOM 977 C CA . GLU A 1 122 ? 1.771 -7.945 -18.833 1.00 84.31 122 GLU A CA 1
ATOM 978 C C . GLU A 1 122 ? 1.897 -7.636 -17.328 1.00 84.31 122 GLU A C 1
ATOM 980 O O . GLU A 1 122 ? 1.156 -6.839 -16.770 1.00 84.31 122 GLU A O 1
ATOM 985 N N . THR A 1 123 ? 2.849 -8.265 -16.635 1.00 80.44 123 THR A N 1
ATOM 986 C CA . THR A 1 123 ? 3.011 -8.112 -15.176 1.00 80.44 123 THR A CA 1
ATOM 987 C C . THR A 1 123 ? 4.139 -7.163 -14.792 1.00 80.44 123 THR A C 1
ATOM 989 O O . THR A 1 123 ? 4.357 -6.915 -13.604 1.00 80.44 123 THR A O 1
ATOM 992 N N . SER A 1 124 ? 4.927 -6.699 -15.764 1.00 81.56 124 SER A N 1
ATOM 993 C CA . SER A 1 124 ? 6.211 -6.060 -15.492 1.00 81.56 124 SER A CA 1
ATOM 994 C C . SER A 1 124 ? 6.056 -4.661 -14.889 1.00 81.56 124 SER A C 1
ATOM 996 O O . SER A 1 124 ? 6.714 -4.381 -13.886 1.00 81.56 124 SER A O 1
ATOM 998 N N . ALA A 1 125 ? 5.125 -3.843 -15.389 1.00 76.25 125 ALA A N 1
ATOM 999 C CA . ALA A 1 125 ? 4.789 -2.539 -14.817 1.00 76.25 125 ALA A CA 1
ATOM 1000 C C . ALA A 1 125 ? 4.204 -2.663 -13.402 1.00 76.25 125 ALA A C 1
ATOM 1002 O O . ALA A 1 125 ? 4.728 -2.071 -12.457 1.00 76.25 125 ALA A O 1
ATOM 1003 N N . SER A 1 126 ? 3.194 -3.519 -13.209 1.00 68.44 126 SER A N 1
ATOM 1004 C CA . SER A 1 126 ? 2.571 -3.741 -11.892 1.00 68.44 126 SER A CA 1
ATOM 1005 C C . SER A 1 126 ? 3.546 -4.319 -10.854 1.00 68.44 126 SER A C 1
ATOM 1007 O O . SER A 1 126 ? 3.422 -4.083 -9.654 1.00 68.44 126 SER A O 1
ATOM 1009 N N . SER A 1 127 ? 4.556 -5.074 -11.289 1.00 68.12 127 SER A N 1
ATOM 1010 C CA . SER A 1 127 ? 5.580 -5.619 -10.386 1.00 68.12 127 SER A CA 1
ATOM 1011 C C . SER A 1 127 ? 6.630 -4.581 -9.979 1.00 68.12 127 SER A C 1
ATOM 1013 O O . SER A 1 127 ? 7.244 -4.710 -8.921 1.00 68.12 127 SER A O 1
ATOM 1015 N N . LEU A 1 128 ? 6.863 -3.553 -10.801 1.00 66.56 128 LEU A N 1
ATOM 1016 C CA . LEU A 1 128 ? 7.750 -2.447 -10.438 1.00 66.56 128 LEU A CA 1
ATOM 1017 C C . LEU A 1 128 ? 7.072 -1.464 -9.479 1.00 66.56 128 LEU A C 1
ATOM 1019 O O . LEU A 1 128 ? 7.753 -0.917 -8.612 1.00 66.56 128 LEU A O 1
ATOM 1023 N N . SER A 1 129 ? 5.751 -1.280 -9.589 1.00 59.19 129 SER A N 1
ATOM 1024 C CA . SER A 1 129 ? 4.979 -0.386 -8.711 1.00 59.19 129 SER A CA 1
ATOM 1025 C C . SER A 1 129 ? 4.942 -0.859 -7.261 1.00 59.19 129 SER A C 1
ATOM 1027 O O . SER A 1 129 ? 4.895 -0.059 -6.329 1.00 59.19 129 SER A O 1
ATOM 1029 N N . THR A 1 130 ? 4.999 -2.172 -7.054 1.00 50.91 130 THR A N 1
ATOM 1030 C CA . THR A 1 130 ? 4.712 -2.779 -5.757 1.00 50.91 130 THR A CA 1
ATOM 1031 C C . THR A 1 130 ? 5.918 -2.877 -4.833 1.00 50.91 130 THR A C 1
ATOM 1033 O O . THR A 1 130 ? 5.742 -3.264 -3.689 1.00 50.91 130 THR A O 1
ATOM 1036 N N . SER A 1 131 ? 7.146 -2.530 -5.242 1.00 45.81 131 SER A N 1
ATOM 1037 C CA . SER A 1 131 ? 8.381 -2.782 -4.453 1.00 45.81 131 SER A CA 1
ATOM 1038 C C . SER A 1 131 ? 8.641 -4.265 -4.113 1.00 45.81 131 SER A C 1
ATOM 1040 O O . SER A 1 131 ? 9.668 -4.594 -3.509 1.00 45.81 131 SER A O 1
ATOM 1042 N N . TRP A 1 132 ? 7.741 -5.165 -4.524 1.00 43.66 132 TRP A N 1
ATOM 1043 C CA . TRP A 1 132 ? 7.742 -6.592 -4.248 1.00 43.66 132 TRP A CA 1
ATOM 1044 C C . TRP A 1 132 ? 7.860 -7.338 -5.571 1.00 43.66 132 TRP A C 1
ATOM 1046 O O . TRP A 1 132 ? 6.947 -7.396 -6.386 1.00 43.66 132 TRP A O 1
ATOM 1056 N N . ILE A 1 133 ? 9.026 -7.932 -5.769 1.00 42.09 133 ILE A N 1
ATOM 1057 C CA . ILE A 1 133 ? 9.336 -8.807 -6.890 1.00 42.09 133 ILE A CA 1
ATOM 1058 C C . ILE A 1 133 ? 8.368 -10.012 -6.879 1.00 42.09 133 ILE A C 1
ATOM 1060 O O . ILE A 1 133 ? 8.537 -10.961 -6.112 1.00 42.09 133 ILE A O 1
ATOM 1064 N N . GLN A 1 134 ? 7.334 -9.985 -7.726 1.00 38.00 134 GLN A N 1
ATOM 1065 C CA . GLN A 1 134 ? 6.487 -11.152 -7.979 1.00 38.00 134 GLN A CA 1
ATOM 1066 C C . GLN A 1 134 ? 7.243 -12.128 -8.892 1.00 38.00 134 GLN A C 1
ATOM 1068 O O . GLN A 1 134 ? 7.538 -11.837 -10.049 1.00 38.00 134 GLN A O 1
ATOM 1073 N N . VAL A 1 135 ? 7.603 -13.302 -8.367 1.00 35.28 135 VAL A N 1
ATOM 1074 C CA . VAL A 1 135 ? 8.270 -14.359 -9.142 1.00 35.28 135 VAL A CA 1
ATOM 1075 C C . VAL A 1 135 ? 7.212 -15.221 -9.829 1.00 35.28 135 VAL A C 1
ATOM 1077 O O . VAL A 1 135 ? 6.542 -16.024 -9.179 1.00 35.28 135 VAL A O 1
ATOM 1080 N N . VAL A 1 136 ? 7.085 -15.096 -11.153 1.00 36.66 136 VAL A N 1
ATOM 1081 C CA . VAL A 1 136 ? 6.215 -15.960 -11.967 1.00 36.66 136 VAL A CA 1
ATOM 1082 C C . VAL A 1 136 ? 7.016 -17.171 -12.457 1.00 36.66 136 VAL A C 1
ATOM 1084 O O . VAL A 1 136 ? 8.011 -17.033 -13.169 1.00 36.66 136 VAL A O 1
ATOM 1087 N N . PHE A 1 137 ? 6.592 -18.385 -12.093 1.00 33.47 137 PHE A N 1
ATOM 1088 C CA . PHE A 1 137 ? 7.230 -19.624 -12.558 1.00 33.47 137 PHE A CA 1
ATOM 1089 C C . PHE A 1 137 ? 6.546 -20.172 -13.825 1.00 33.47 137 PHE A C 1
ATOM 1091 O O . PHE A 1 137 ? 5.316 -20.245 -13.878 1.00 33.47 137 PHE A O 1
ATOM 1098 N N . PRO A 1 138 ? 7.305 -20.640 -14.839 1.00 31.52 138 PRO A N 1
ATOM 1099 C CA . PRO A 1 138 ? 6.725 -21.325 -15.990 1.00 31.52 138 PRO A CA 1
ATOM 1100 C C . PRO A 1 138 ? 6.072 -22.659 -15.583 1.00 31.52 138 PRO A C 1
ATOM 1102 O O . PRO A 1 138 ? 6.546 -23.363 -14.686 1.00 31.52 138 PRO A O 1
ATOM 1105 N N . ARG A 1 139 ? 4.977 -23.023 -16.268 1.00 31.67 139 ARG A N 1
ATOM 1106 C CA . ARG A 1 139 ? 4.171 -24.232 -16.002 1.00 31.67 139 ARG A CA 1
ATOM 1107 C C . ARG A 1 139 ? 5.040 -25.491 -15.861 1.00 31.67 139 ARG A C 1
ATOM 1109 O O . ARG A 1 139 ? 5.657 -25.924 -16.830 1.00 31.67 139 ARG A O 1
ATOM 1116 N N . GLY A 1 140 ? 4.999 -26.126 -14.686 1.00 35.31 140 GLY A N 1
ATOM 1117 C CA . GLY A 1 140 ? 5.536 -27.478 -14.464 1.00 35.31 140 GLY A CA 1
ATOM 1118 C C . GLY A 1 140 ? 6.522 -27.643 -13.304 1.00 35.31 140 GLY A C 1
ATOM 1119 O O . GLY A 1 140 ? 6.853 -28.780 -12.977 1.00 35.31 140 GLY A O 1
ATOM 1120 N N . TYR A 1 141 ? 6.958 -26.563 -12.651 1.00 35.66 141 TYR A N 1
ATOM 1121 C CA . TYR A 1 141 ? 7.746 -26.638 -11.415 1.00 35.66 141 TYR A CA 1
ATOM 1122 C C . TYR A 1 141 ? 6.840 -26.447 -10.193 1.00 35.66 141 TYR A C 1
ATOM 1124 O O . TYR A 1 141 ? 6.535 -25.326 -9.806 1.00 35.66 141 TYR A O 1
ATOM 1132 N N . ALA A 1 142 ? 6.403 -27.550 -9.585 1.00 36.66 142 ALA A N 1
ATOM 1133 C CA . ALA A 1 142 ? 5.785 -27.534 -8.262 1.00 36.66 142 ALA A CA 1
ATOM 1134 C C . ALA A 1 142 ? 6.864 -27.859 -7.217 1.00 36.66 142 ALA A C 1
ATOM 1136 O O . ALA A 1 142 ? 7.374 -28.980 -7.178 1.00 36.66 142 ALA A O 1
ATOM 1137 N N . SER A 1 143 ? 7.234 -26.876 -6.393 1.00 36.59 143 SER A N 1
ATOM 1138 C CA . SER A 1 143 ? 7.986 -27.128 -5.159 1.00 36.59 143 SER A CA 1
ATOM 1139 C C . SER A 1 143 ? 7.009 -27.631 -4.085 1.00 36.59 143 SER A C 1
ATOM 1141 O O . SER A 1 143 ? 5.920 -27.075 -3.965 1.00 36.59 143 SER A O 1
ATOM 1143 N N . PRO A 1 144 ? 7.355 -28.649 -3.278 1.00 31.34 144 PRO A N 1
ATOM 1144 C CA . PRO A 1 144 ? 6.480 -29.162 -2.219 1.00 31.34 144 PRO A CA 1
ATOM 1145 C C . PRO A 1 144 ? 6.297 -28.199 -1.026 1.00 31.34 144 PRO A C 1
ATOM 1147 O O . PRO A 1 144 ? 5.588 -28.539 -0.083 1.00 31.34 144 PRO A O 1
ATOM 1150 N N . HIS A 1 145 ? 6.920 -27.015 -1.056 1.00 33.16 145 HIS A N 1
ATOM 1151 C CA . HIS A 1 145 ? 6.836 -25.985 -0.009 1.00 33.16 145 HIS A CA 1
ATOM 1152 C C . HIS A 1 145 ? 6.437 -24.602 -0.550 1.00 33.16 145 HIS A C 1
ATOM 1154 O O . HIS A 1 145 ? 6.743 -23.583 0.058 1.00 33.16 145 HIS A O 1
ATOM 1160 N N . ALA A 1 146 ? 5.790 -24.576 -1.712 1.00 34.00 146 ALA A N 1
ATOM 1161 C CA . ALA A 1 146 ? 5.350 -23.379 -2.411 1.00 34.00 146 ALA A CA 1
ATOM 1162 C C . ALA A 1 146 ? 3.815 -23.342 -2.436 1.00 34.00 146 ALA A C 1
ATOM 1164 O O . ALA A 1 146 ? 3.199 -24.257 -2.983 1.00 34.00 146 ALA A O 1
ATOM 1165 N N . GLU A 1 147 ? 3.205 -22.299 -1.868 1.00 31.75 147 GLU A N 1
ATOM 1166 C CA . GLU A 1 147 ? 1.776 -22.028 -2.051 1.00 31.75 147 GLU A CA 1
ATOM 1167 C C . GLU A 1 147 ? 1.554 -21.417 -3.433 1.00 31.75 147 GLU A C 1
ATOM 1169 O O . GLU A 1 147 ? 2.095 -20.362 -3.765 1.00 31.75 147 GLU A O 1
ATOM 1174 N N . VAL A 1 148 ? 0.796 -22.136 -4.254 1.00 32.81 148 VAL A N 1
ATOM 1175 C CA . VAL A 1 148 ? 0.520 -21.815 -5.651 1.00 32.81 148 VAL A CA 1
ATOM 1176 C C . VAL A 1 148 ? -0.931 -21.357 -5.740 1.00 32.81 148 VAL A C 1
ATOM 1178 O O . VAL A 1 148 ? -1.830 -22.183 -5.607 1.00 32.81 148 VAL A O 1
ATOM 1181 N N . SER A 1 149 ? -1.177 -20.072 -5.992 1.00 35.34 149 SER A N 1
ATOM 1182 C CA . SER A 1 149 ? -2.524 -19.564 -6.280 1.00 35.34 149 SER A CA 1
ATOM 1183 C C . SER A 1 149 ? -2.707 -19.355 -7.781 1.00 35.34 149 SER A C 1
ATOM 1185 O O . SER A 1 149 ? -1.757 -19.082 -8.511 1.00 35.34 149 SER A O 1
ATOM 1187 N N . ARG A 1 150 ? -3.927 -19.562 -8.281 1.00 27.52 150 ARG A N 1
ATOM 1188 C CA . ARG A 1 150 ? -4.247 -19.522 -9.713 1.00 27.52 150 ARG A CA 1
ATOM 1189 C C . ARG A 1 150 ? -5.114 -18.301 -10.003 1.00 27.52 150 ARG A C 1
ATOM 1191 O O . ARG A 1 150 ? -6.192 -18.181 -9.433 1.00 27.52 150 ARG A O 1
ATOM 1198 N N . SER A 1 151 ? -4.681 -17.422 -10.905 1.00 30.81 151 SER A N 1
ATOM 1199 C CA . SER A 1 151 ? -5.521 -16.312 -11.370 1.00 30.81 151 SER A CA 1
ATOM 1200 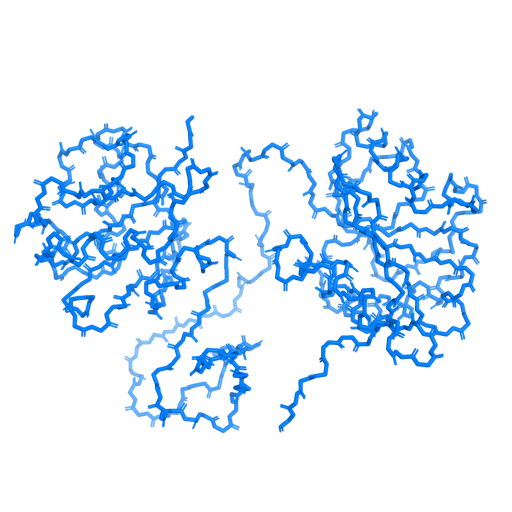C C . SER A 1 151 ? -6.556 -16.794 -12.396 1.00 30.81 151 SER A C 1
ATOM 1202 O O . SER A 1 151 ? -6.361 -17.815 -13.070 1.00 30.81 151 SER A O 1
ATOM 1204 N N . HIS A 1 152 ? -7.649 -16.038 -12.550 1.00 29.48 152 HIS A N 1
ATOM 1205 C CA . HIS A 1 152 ? -8.734 -16.310 -13.508 1.00 29.48 152 HIS A CA 1
ATOM 1206 C C . HIS A 1 152 ? -8.265 -16.387 -14.981 1.00 29.48 152 HIS A C 1
ATOM 1208 O O . HIS A 1 152 ? -8.966 -16.962 -15.812 1.00 29.48 152 HIS A O 1
ATOM 1214 N N . PHE A 1 153 ? -7.050 -15.915 -15.289 1.00 29.14 153 PHE A N 1
ATOM 1215 C CA . PHE A 1 153 ? -6.416 -15.992 -16.612 1.00 29.14 153 PHE A CA 1
ATOM 1216 C C . PHE A 1 153 ? -5.448 -17.181 -16.780 1.00 29.14 153 PHE A C 1
ATOM 1218 O O . PHE A 1 153 ? -4.879 -17.396 -17.846 1.00 29.14 153 PHE A O 1
ATOM 1225 N N . GLY A 1 154 ? -5.297 -18.035 -15.761 1.00 24.55 154 GLY A N 1
ATOM 1226 C CA . GLY A 1 154 ? -4.488 -19.255 -15.848 1.00 24.55 154 GLY A CA 1
ATOM 1227 C C . GLY A 1 154 ? -2.994 -19.075 -15.554 1.00 24.55 154 GLY A C 1
ATOM 1228 O O . GLY A 1 154 ? -2.217 -19.973 -15.914 1.00 24.55 154 GLY A O 1
ATOM 1229 N N . HIS A 1 155 ? -2.628 -17.978 -14.882 1.00 30.61 155 HIS A N 1
ATOM 1230 C CA . HIS A 1 155 ? -1.303 -17.712 -14.312 1.00 30.61 155 HIS A CA 1
ATOM 1231 C C . HIS A 1 155 ? -1.229 -18.234 -12.871 1.00 30.61 155 HIS A C 1
ATOM 1233 O O . HIS A 1 155 ? -2.255 -18.371 -12.202 1.00 30.61 155 HIS A O 1
ATOM 1239 N N . TYR A 1 156 ? -0.019 -18.565 -12.418 1.00 34.28 156 TYR A N 1
ATOM 1240 C CA . TYR A 1 156 ? 0.242 -19.071 -11.072 1.00 34.28 156 TYR A CA 1
ATOM 1241 C C . TYR A 1 156 ? 1.057 -18.043 -10.284 1.00 34.28 156 TYR A C 1
ATOM 1243 O O . TYR A 1 156 ? 2.162 -17.700 -10.702 1.00 34.28 156 TYR A O 1
ATOM 1251 N N . THR A 1 157 ? 0.526 -17.582 -9.157 1.00 32.56 157 THR A N 1
ATOM 1252 C CA . THR A 1 157 ? 1.184 -16.655 -8.234 1.00 32.56 157 THR A CA 1
ATOM 1253 C C . THR A 1 157 ? 1.761 -17.454 -7.071 1.00 32.56 157 THR A C 1
ATOM 1255 O O . THR A 1 157 ? 1.129 -18.386 -6.572 1.00 32.56 157 THR A O 1
ATOM 1258 N N . LEU A 1 158 ? 2.985 -17.124 -6.660 1.00 31.67 158 LEU A N 1
ATOM 1259 C CA . LEU A 1 158 ? 3.697 -17.835 -5.604 1.00 31.67 158 LEU A CA 1
ATOM 1260 C C . LEU A 1 158 ? 4.085 -16.860 -4.490 1.00 31.67 158 LEU A C 1
ATOM 1262 O O . LEU A 1 158 ? 4.895 -15.960 -4.701 1.00 31.67 158 LEU A O 1
ATOM 1266 N N . ARG A 1 159 ? 3.501 -17.041 -3.301 1.00 33.47 159 ARG A N 1
ATOM 1267 C CA . ARG A 1 159 ? 3.823 -16.256 -2.100 1.00 33.47 159 ARG A CA 1
ATOM 1268 C C . ARG A 1 159 ? 5.069 -16.866 -1.456 1.00 33.47 159 ARG A C 1
ATOM 1270 O O . ARG A 1 159 ? 5.020 -17.981 -0.944 1.00 33.47 159 ARG A O 1
ATOM 1277 N N . VAL A 1 160 ? 6.204 -16.167 -1.491 1.00 28.44 160 VAL A N 1
ATOM 1278 C CA . VAL A 1 160 ? 7.429 -16.612 -0.802 1.00 28.44 160 VAL A CA 1
ATOM 1279 C C . VAL A 1 160 ? 7.567 -15.821 0.495 1.00 28.44 160 VAL A C 1
ATOM 1281 O O . VAL A 1 160 ? 8.175 -14.759 0.523 1.00 28.44 160 VAL A O 1
ATOM 1284 N N . THR A 1 161 ? 6.995 -16.341 1.581 1.00 28.50 161 THR A N 1
ATOM 1285 C CA . THR A 1 161 ? 7.089 -15.745 2.930 1.00 28.50 161 THR A CA 1
ATOM 1286 C C . THR A 1 161 ? 8.448 -15.978 3.602 1.00 28.50 161 THR A C 1
ATOM 1288 O O . THR A 1 161 ? 8.744 -15.374 4.627 1.00 28.50 161 THR A O 1
ATOM 1291 N N . SER A 1 162 ? 9.323 -16.819 3.035 1.00 26.19 162 SER A N 1
ATOM 1292 C CA . SER A 1 162 ? 10.726 -16.929 3.454 1.00 26.19 162 SER A CA 1
ATOM 1293 C C . SER A 1 162 ? 11.597 -17.564 2.361 1.00 26.19 162 SER A C 1
ATOM 1295 O O . SER A 1 162 ? 11.291 -18.625 1.825 1.00 26.19 162 SER A O 1
ATOM 1297 N N . LEU A 1 163 ? 12.728 -16.933 2.038 1.00 29.03 163 LEU A N 1
ATOM 1298 C CA . LEU A 1 163 ? 13.675 -17.356 0.990 1.00 29.03 163 LEU A CA 1
ATOM 1299 C C . LEU A 1 163 ? 14.598 -18.520 1.429 1.00 29.03 163 LEU A C 1
ATOM 1301 O O . LEU A 1 163 ? 15.701 -18.677 0.913 1.00 29.03 163 LEU A O 1
ATOM 1305 N N . TRP A 1 164 ? 14.184 -19.334 2.409 1.00 25.64 164 TRP A N 1
ATOM 1306 C CA . TRP A 1 164 ? 15.078 -20.279 3.098 1.00 25.64 164 TRP A CA 1
ATOM 1307 C C . TRP A 1 164 ? 15.010 -21.742 2.632 1.00 25.64 164 TRP A C 1
ATOM 1309 O O . TRP A 1 164 ? 15.877 -22.525 3.011 1.00 25.64 164 TRP A O 1
ATOM 1319 N N . THR A 1 165 ? 14.047 -22.151 1.801 1.00 27.53 165 THR A N 1
ATOM 1320 C CA . THR A 1 165 ? 13.840 -23.588 1.495 1.00 27.53 165 THR A CA 1
ATOM 1321 C C . THR A 1 165 ? 14.013 -24.000 0.031 1.00 27.53 165 THR A C 1
ATOM 1323 O O . THR A 1 165 ? 13.861 -25.179 -0.279 1.00 27.53 165 THR A O 1
ATOM 1326 N N . CYS A 1 166 ? 14.425 -23.105 -0.872 1.00 27.91 166 CYS A N 1
ATOM 1327 C CA . CYS A 1 166 ? 14.536 -23.437 -2.304 1.00 27.91 166 CYS A CA 1
ATOM 1328 C C . CYS A 1 166 ? 15.904 -23.967 -2.778 1.00 27.91 166 CYS A C 1
ATOM 1330 O O . CYS A 1 166 ? 16.058 -24.241 -3.966 1.00 27.91 166 CYS A O 1
ATOM 1332 N N . PHE A 1 167 ? 16.890 -24.171 -1.899 1.00 26.72 167 PHE A N 1
ATOM 1333 C CA . PHE A 1 167 ? 18.192 -24.723 -2.298 1.00 26.72 167 PHE A CA 1
ATOM 1334 C C . PHE A 1 167 ? 18.409 -26.135 -1.747 1.00 26.72 167 PHE A C 1
ATOM 1336 O O . PHE A 1 167 ? 18.950 -26.307 -0.655 1.00 26.72 167 PHE A O 1
ATOM 1343 N N . ASP A 1 168 ? 18.048 -27.157 -2.532 1.00 25.23 168 ASP A N 1
ATOM 1344 C CA . ASP A 1 168 ? 18.601 -28.499 -2.330 1.00 25.23 168 ASP A CA 1
ATOM 1345 C C . ASP A 1 168 ? 19.954 -28.644 -3.049 1.00 25.23 168 ASP A C 1
ATOM 1347 O O . ASP A 1 168 ? 20.220 -28.100 -4.126 1.00 25.23 168 ASP A O 1
ATOM 1351 N N . ARG A 1 169 ? 20.850 -29.351 -2.370 1.00 29.61 169 ARG A N 1
ATOM 1352 C CA . ARG A 1 169 ? 22.285 -29.463 -2.608 1.00 29.61 169 ARG A CA 1
ATOM 1353 C C . ARG A 1 169 ? 22.594 -30.140 -3.937 1.00 29.61 169 ARG A C 1
ATOM 1355 O O . ARG A 1 169 ? 22.572 -31.365 -4.021 1.00 29.61 169 ARG A O 1
ATOM 1362 N N . THR A 1 170 ? 23.081 -29.388 -4.924 1.00 26.33 170 THR A N 1
ATOM 1363 C CA . THR A 1 170 ? 24.200 -29.893 -5.754 1.00 26.33 170 THR A CA 1
ATOM 1364 C C . THR A 1 170 ? 25.039 -28.851 -6.493 1.00 26.33 170 THR A C 1
ATOM 1366 O O . THR A 1 170 ? 25.987 -29.239 -7.173 1.00 26.33 170 THR A O 1
ATOM 1369 N N . SER A 1 171 ? 24.809 -27.542 -6.361 1.00 30.88 171 SER A N 1
ATOM 1370 C CA . SER A 1 171 ? 25.673 -26.550 -7.031 1.00 30.88 171 SER A CA 1
ATOM 1371 C C . SER A 1 171 ? 25.727 -25.207 -6.302 1.00 30.88 171 SER A C 1
ATOM 1373 O O . SER A 1 171 ? 25.302 -24.194 -6.832 1.00 30.88 171 SER A O 1
ATOM 1375 N N . LEU A 1 172 ? 26.270 -25.190 -5.083 1.00 27.12 172 LEU A N 1
ATOM 1376 C CA . LEU A 1 172 ? 26.691 -23.952 -4.417 1.00 27.12 172 LEU A CA 1
ATOM 1377 C C . LEU A 1 172 ? 28.102 -24.144 -3.861 1.00 27.12 172 LEU A C 1
ATOM 1379 O O . LEU A 1 172 ? 28.313 -24.579 -2.730 1.00 27.12 172 LEU A O 1
ATOM 1383 N N . LEU A 1 173 ? 29.081 -23.852 -4.711 1.00 25.92 173 LEU A N 1
ATOM 1384 C CA . LEU A 1 173 ? 30.419 -23.468 -4.292 1.00 25.92 173 LEU A CA 1
ATOM 1385 C C . LEU A 1 173 ? 30.491 -21.955 -4.506 1.00 25.92 173 LEU A C 1
ATOM 1387 O O . LEU A 1 173 ? 30.384 -21.501 -5.638 1.00 25.92 173 LEU A O 1
ATOM 1391 N N . HIS A 1 174 ? 30.688 -21.233 -3.401 1.00 27.02 174 HIS A N 1
ATOM 1392 C CA . HIS A 1 174 ? 30.901 -19.786 -3.281 1.00 27.02 174 HIS A CA 1
ATOM 1393 C C . HIS A 1 174 ? 29.675 -18.866 -3.384 1.00 27.02 174 HIS A C 1
ATOM 1395 O O . HIS A 1 174 ? 29.449 -18.242 -4.409 1.00 27.02 174 HIS A O 1
ATOM 1401 N N . ALA A 1 175 ? 29.006 -18.660 -2.249 1.00 23.88 175 ALA A N 1
ATOM 1402 C CA . ALA A 1 175 ? 28.681 -17.320 -1.749 1.00 23.88 175 ALA A CA 1
ATOM 1403 C C . ALA A 1 175 ? 28.351 -17.430 -0.250 1.00 23.88 175 ALA A C 1
ATOM 1405 O O . ALA A 1 175 ? 27.468 -18.185 0.146 1.00 23.88 175 ALA A O 1
ATOM 1406 N N . ASN A 1 176 ? 29.127 -16.745 0.588 1.00 23.75 176 ASN A N 1
ATOM 1407 C CA . ASN A 1 176 ? 28.838 -16.571 2.009 1.00 23.75 176 ASN A CA 1
ATOM 1408 C C . ASN A 1 176 ? 28.022 -15.281 2.142 1.00 23.75 176 ASN A C 1
ATOM 1410 O O . ASN A 1 176 ? 28.606 -14.215 1.969 1.00 23.75 176 ASN A O 1
ATOM 1414 N N . CYS A 1 177 ? 26.737 -15.366 2.487 1.00 23.97 177 CYS A N 1
ATOM 1415 C CA . CYS A 1 177 ? 25.948 -14.199 2.886 1.00 23.97 177 CYS A CA 1
ATOM 1416 C C . CYS A 1 177 ? 25.529 -14.349 4.354 1.00 23.97 177 CYS A C 1
ATOM 1418 O O . CYS A 1 177 ? 24.921 -15.341 4.755 1.00 23.97 177 CYS A O 1
ATOM 1420 N N . THR A 1 178 ? 25.943 -13.381 5.168 1.00 24.73 178 THR A N 1
ATOM 1421 C CA . THR A 1 178 ? 25.639 -13.239 6.597 1.00 24.73 178 THR A CA 1
ATOM 1422 C C . THR A 1 178 ? 24.330 -12.468 6.794 1.00 24.73 178 THR A C 1
ATOM 1424 O O . THR A 1 178 ? 24.139 -11.414 6.197 1.00 24.73 178 THR A O 1
ATOM 1427 N N . LEU A 1 179 ? 23.451 -13.013 7.640 1.00 25.00 179 LEU A N 1
ATOM 1428 C CA . LEU A 1 179 ? 22.113 -12.529 8.010 1.00 25.00 179 LEU A CA 1
ATOM 1429 C C . LEU A 1 179 ? 22.176 -11.454 9.110 1.00 25.00 179 LEU A C 1
ATOM 1431 O O . LEU A 1 179 ? 22.106 -11.816 10.278 1.00 25.00 179 LEU A O 1
ATOM 1435 N N . ASP A 1 180 ? 22.286 -10.165 8.772 1.00 22.86 180 ASP A N 1
ATOM 1436 C CA . ASP A 1 180 ? 22.216 -9.099 9.799 1.00 22.86 180 ASP A CA 1
ATOM 1437 C C . ASP A 1 180 ? 21.542 -7.773 9.365 1.00 22.86 180 ASP A C 1
ATOM 1439 O O . ASP A 1 180 ? 21.601 -6.794 10.103 1.00 22.86 180 ASP A O 1
ATOM 1443 N N . SER A 1 181 ? 20.858 -7.683 8.216 1.00 25.86 181 SER A N 1
ATOM 1444 C CA . SER A 1 181 ? 20.470 -6.362 7.668 1.00 25.86 181 SER A CA 1
ATOM 1445 C C . SER A 1 181 ? 19.051 -6.227 7.096 1.00 25.86 181 SER A C 1
ATOM 1447 O O . SER A 1 181 ? 18.855 -5.508 6.126 1.00 25.86 181 SER A O 1
ATOM 1449 N N . ILE A 1 182 ? 18.039 -6.853 7.711 1.00 29.59 182 ILE A N 1
ATOM 1450 C CA . ILE A 1 182 ? 16.613 -6.601 7.374 1.00 29.59 182 ILE A CA 1
ATOM 1451 C C . ILE A 1 182 ? 16.003 -5.469 8.243 1.00 29.59 182 ILE A C 1
ATOM 1453 O O . ILE A 1 182 ? 14.922 -4.968 7.972 1.00 29.59 182 ILE A O 1
ATOM 1457 N N . SER A 1 183 ? 16.717 -4.983 9.266 1.00 27.94 183 SER A N 1
ATOM 1458 C CA . SER A 1 183 ? 16.166 -4.096 10.312 1.00 27.94 183 SER A CA 1
ATOM 1459 C C . SER A 1 183 ? 16.173 -2.579 10.010 1.00 27.94 183 SER A C 1
ATOM 1461 O O . SER A 1 183 ? 15.846 -1.804 10.906 1.00 27.94 183 SER A O 1
ATOM 1463 N N . SER A 1 184 ? 16.560 -2.109 8.820 1.00 27.58 184 SER A N 1
ATOM 1464 C CA . SER A 1 184 ? 16.732 -0.661 8.549 1.00 27.58 184 SER A CA 1
ATOM 1465 C C . SER A 1 184 ? 15.884 -0.117 7.391 1.00 27.58 184 SER A C 1
ATOM 1467 O O . SER A 1 184 ? 16.295 0.827 6.723 1.00 27.58 184 SER A O 1
ATOM 1469 N N . TYR A 1 185 ? 14.720 -0.714 7.126 1.00 35.06 185 TYR A N 1
ATOM 1470 C CA . TYR A 1 185 ? 14.032 -0.623 5.830 1.00 35.06 185 TYR A CA 1
ATOM 1471 C C . TYR A 1 185 ? 13.134 0.606 5.577 1.00 35.06 185 TYR A C 1
ATOM 1473 O O . TYR A 1 185 ? 12.348 0.598 4.638 1.00 35.06 185 TYR A O 1
ATOM 1481 N N . TRP A 1 186 ? 13.295 1.693 6.333 1.00 39.03 186 TRP A N 1
ATOM 1482 C CA . TRP A 1 186 ? 12.628 2.970 6.043 1.00 39.03 186 TRP A CA 1
ATOM 1483 C C . TRP A 1 186 ? 13.656 4.109 6.030 1.00 39.03 186 TRP A C 1
ATOM 1485 O O . TRP A 1 186 ? 13.796 4.883 6.975 1.00 39.03 186 TRP A O 1
ATOM 1495 N N . GLY A 1 187 ? 14.455 4.148 4.960 1.00 28.23 187 GLY A N 1
ATOM 1496 C CA . GLY A 1 187 ? 15.268 5.304 4.564 1.00 28.23 187 GLY A CA 1
ATOM 1497 C C . GLY A 1 187 ? 14.497 6.196 3.580 1.00 28.23 187 GLY A C 1
ATOM 1498 O O . GLY A 1 187 ? 13.562 5.718 2.942 1.00 28.23 187 GLY A O 1
ATOM 1499 N N . PRO A 1 188 ? 14.861 7.484 3.458 1.00 29.75 188 PRO A N 1
ATOM 1500 C CA . PRO A 1 188 ? 13.967 8.557 3.029 1.00 29.75 188 PRO A CA 1
ATOM 1501 C C . PRO A 1 188 ? 13.488 8.363 1.590 1.00 29.75 188 PRO A C 1
ATOM 1503 O O . PRO A 1 188 ? 14.265 8.469 0.639 1.00 29.75 188 PRO A O 1
ATOM 1506 N N . THR A 1 189 ? 12.191 8.122 1.439 1.00 33.94 189 THR A N 1
ATOM 1507 C CA . THR A 1 189 ? 11.498 8.140 0.156 1.00 33.94 189 THR A CA 1
ATOM 1508 C C . THR A 1 189 ? 11.554 9.545 -0.437 1.00 33.94 189 THR A C 1
ATOM 1510 O O . THR A 1 189 ? 11.226 10.558 0.185 1.00 33.94 189 THR A O 1
ATOM 1513 N N . THR A 1 190 ? 12.024 9.615 -1.678 1.00 31.55 190 THR A N 1
ATOM 1514 C CA . THR A 1 190 ? 11.903 10.781 -2.548 1.00 31.55 190 THR A CA 1
ATOM 1515 C C . THR A 1 190 ? 10.442 11.211 -2.631 1.00 31.55 190 THR A C 1
ATOM 1517 O O . THR A 1 190 ? 9.581 10.404 -2.962 1.00 31.55 190 THR A O 1
ATOM 1520 N N . LYS A 1 191 ? 10.197 12.490 -2.322 1.00 33.75 191 LYS A N 1
ATOM 1521 C CA . LYS A 1 191 ? 8.911 13.203 -2.339 1.00 33.75 191 LYS A CA 1
ATOM 1522 C C . LYS A 1 191 ? 7.981 12.778 -3.491 1.00 33.75 191 LYS A C 1
ATOM 1524 O O . LYS A 1 191 ? 8.006 13.396 -4.552 1.00 33.75 191 LYS A O 1
ATOM 1529 N N . MET A 1 192 ? 7.110 11.809 -3.236 1.00 34.38 192 MET A N 1
ATOM 1530 C CA . MET A 1 192 ? 5.762 11.797 -3.800 1.00 34.38 192 MET A CA 1
ATOM 1531 C C . MET A 1 192 ? 4.853 12.528 -2.808 1.00 34.38 192 MET A C 1
ATOM 1533 O O . MET A 1 192 ? 5.066 12.465 -1.601 1.00 34.38 192 MET A O 1
ATOM 1537 N N . GLY A 1 193 ? 3.913 13.320 -3.314 1.00 33.88 193 GLY A N 1
ATOM 1538 C CA . GLY A 1 193 ? 3.159 14.332 -2.566 1.00 33.88 193 GLY A CA 1
ATOM 1539 C C . GLY A 1 193 ? 2.164 13.836 -1.508 1.00 33.88 193 GLY A C 1
ATOM 1540 O O . GLY A 1 193 ? 1.290 14.613 -1.151 1.00 33.88 193 GLY A O 1
ATOM 1541 N N . GLY A 1 194 ? 2.287 12.613 -0.989 1.00 41.78 194 GLY A N 1
ATOM 1542 C CA . GLY A 1 194 ? 1.512 12.111 0.149 1.00 41.78 194 GLY A CA 1
ATOM 1543 C C . GLY A 1 194 ? 2.442 11.829 1.327 1.00 41.78 194 GLY A C 1
ATOM 1544 O O . GLY A 1 194 ? 3.244 10.905 1.269 1.00 41.78 194 GLY A O 1
ATOM 1545 N N . ARG A 1 195 ? 2.376 12.648 2.382 1.00 53.16 195 ARG A N 1
ATOM 1546 C CA . ARG A 1 195 ? 3.260 12.584 3.565 1.00 53.16 195 ARG A CA 1
ATOM 1547 C C . ARG A 1 195 ? 2.886 11.496 4.589 1.00 53.16 195 ARG A C 1
ATOM 1549 O O . ARG A 1 195 ? 3.414 11.514 5.689 1.00 53.16 195 ARG A O 1
ATOM 1556 N N . GLY A 1 196 ? 1.989 10.568 4.268 1.00 61.69 196 GLY A N 1
ATOM 1557 C CA . GLY A 1 196 ? 1.548 9.545 5.216 1.00 61.69 196 GLY A CA 1
ATOM 1558 C C . GLY A 1 196 ? 2.451 8.315 5.224 1.00 61.69 196 GLY A C 1
ATOM 1559 O O . GLY A 1 196 ? 2.626 7.693 4.180 1.00 61.69 196 GLY A O 1
ATOM 1560 N N . THR A 1 197 ? 2.989 7.935 6.384 1.00 84.69 197 THR A N 1
ATOM 1561 C CA . THR A 1 197 ? 3.710 6.664 6.565 1.00 84.69 197 THR A CA 1
ATOM 1562 C C . THR A 1 197 ? 2.893 5.637 7.338 1.00 84.69 197 THR A C 1
ATOM 1564 O O . THR A 1 197 ? 3.139 4.448 7.159 1.00 84.69 197 THR A O 1
ATOM 1567 N N . SER A 1 198 ? 1.913 6.069 8.148 1.00 93.50 198 SER A N 1
ATOM 1568 C CA . SER A 1 198 ? 1.145 5.182 9.034 1.00 93.50 198 SER A CA 1
ATOM 1569 C C . SER A 1 198 ? -0.370 5.169 8.787 1.00 93.50 198 SER A C 1
ATOM 1571 O O . SER A 1 198 ? -0.992 6.208 8.585 1.00 93.50 198 SER A O 1
ATOM 1573 N N . PHE A 1 199 ? -0.988 3.992 8.863 1.00 96.62 199 PHE A N 1
ATOM 1574 C CA . PHE A 1 199 ? -2.432 3.778 8.830 1.00 96.62 199 PHE A CA 1
ATOM 1575 C C . PHE A 1 199 ? -3.061 4.100 10.193 1.00 96.62 199 PHE A C 1
ATOM 1577 O O . PHE A 1 199 ? -2.671 3.506 11.208 1.00 96.62 199 PHE A O 1
ATOM 1584 N N . PRO A 1 200 ? -4.049 5.006 10.251 1.00 97.94 200 PRO A N 1
ATOM 1585 C CA . PRO A 1 200 ? -4.740 5.332 11.486 1.00 97.94 200 PRO A CA 1
ATOM 1586 C C . PRO A 1 200 ? -5.604 4.166 11.979 1.00 97.94 200 PRO A C 1
ATOM 1588 O O . PRO A 1 200 ? -6.326 3.525 11.213 1.00 97.94 200 PRO A O 1
ATOM 1591 N N . ILE A 1 201 ? -5.602 3.958 13.291 1.00 98.50 201 ILE A N 1
ATOM 1592 C CA . ILE A 1 201 ? -6.612 3.199 14.023 1.00 98.50 201 ILE A CA 1
ATOM 1593 C C . ILE A 1 201 ? -7.305 4.177 14.968 1.00 98.50 201 ILE A C 1
ATOM 1595 O O . ILE A 1 201 ? -6.679 4.717 15.880 1.00 98.50 201 ILE A O 1
ATOM 1599 N N . VAL A 1 202 ? -8.599 4.407 14.775 1.00 98.38 202 VAL A N 1
ATOM 1600 C CA . VAL A 1 202 ? -9.394 5.295 15.632 1.00 98.38 202 VAL A CA 1
ATOM 1601 C C . VAL A 1 202 ? -10.394 4.493 16.455 1.00 98.38 202 VAL A C 1
ATOM 1603 O O . VAL A 1 202 ? -10.992 3.524 15.985 1.00 98.38 202 VAL A O 1
ATOM 1606 N N . CYS A 1 203 ? -10.596 4.911 17.701 1.00 98.25 203 CYS A N 1
ATOM 1607 C CA . CYS A 1 203 ? -11.571 4.307 18.602 1.00 98.25 203 CYS A CA 1
ATOM 1608 C C . CYS A 1 203 ? -12.818 5.193 18.661 1.00 98.25 203 CYS A C 1
ATOM 1610 O O . CYS A 1 203 ? -12.771 6.290 19.217 1.00 98.25 203 CYS A O 1
ATOM 1612 N N . THR A 1 204 ? -13.945 4.719 18.129 1.00 97.88 204 THR A N 1
ATOM 1613 C CA . THR A 1 204 ? -15.237 5.424 18.241 1.00 97.88 204 THR A CA 1
ATOM 1614 C C . THR A 1 204 ? -16.016 5.018 19.495 1.00 97.88 204 THR A C 1
ATOM 1616 O O . THR A 1 204 ? -17.014 5.655 19.837 1.00 97.88 204 THR A O 1
ATOM 1619 N N . ALA A 1 205 ? -15.511 4.017 20.223 1.00 97.25 205 ALA A N 1
ATOM 1620 C CA . ALA A 1 205 ? -16.013 3.541 21.504 1.00 97.25 205 ALA A CA 1
ATOM 1621 C C . ALA A 1 205 ? -14.912 3.502 22.577 1.00 97.25 205 ALA A C 1
ATOM 1623 O O . ALA A 1 205 ? -13.718 3.546 22.283 1.00 97.25 205 ALA A O 1
ATOM 1624 N N . LEU A 1 206 ? -15.320 3.368 23.845 1.00 97.00 206 LEU A N 1
ATOM 1625 C CA . LEU A 1 206 ? -14.393 3.166 24.960 1.00 97.00 206 LEU A CA 1
ATOM 1626 C C . LEU A 1 206 ? -13.923 1.709 25.008 1.00 97.00 206 LEU A C 1
ATOM 1628 O O . LEU A 1 206 ? -14.661 0.821 25.441 1.00 97.00 206 LEU A O 1
ATOM 1632 N N . LEU A 1 207 ? -12.682 1.475 24.599 1.00 97.00 207 LEU A N 1
ATOM 1633 C CA . LEU A 1 207 ? -12.057 0.162 24.526 1.00 97.00 207 LEU A CA 1
ATOM 1634 C C . LEU A 1 207 ? -11.017 -0.006 25.623 1.00 97.00 207 LEU A C 1
ATOM 1636 O O . LEU A 1 207 ? -10.205 0.879 25.899 1.00 97.00 207 LEU A O 1
ATOM 1640 N N . SER A 1 208 ? -11.020 -1.181 26.247 1.00 97.75 208 SER A N 1
ATOM 1641 C CA . SER A 1 208 ? -9.952 -1.538 27.166 1.00 97.75 208 SER A CA 1
ATOM 1642 C C . SER A 1 208 ? -8.689 -1.899 26.386 1.00 97.75 208 SER A C 1
ATOM 1644 O O . SER A 1 208 ? -8.746 -2.386 25.253 1.00 97.75 208 SER A O 1
ATOM 1646 N N . LYS A 1 209 ? -7.530 -1.720 27.020 1.00 96.56 209 LYS A N 1
ATOM 1647 C CA . LYS A 1 209 ? -6.243 -2.115 26.431 1.00 96.56 209 LYS A CA 1
ATOM 1648 C C . LYS A 1 209 ? -6.192 -3.600 26.061 1.00 96.56 209 LYS A C 1
ATOM 1650 O O . LYS A 1 209 ? -5.444 -3.980 25.174 1.00 96.56 209 LYS A O 1
ATOM 1655 N 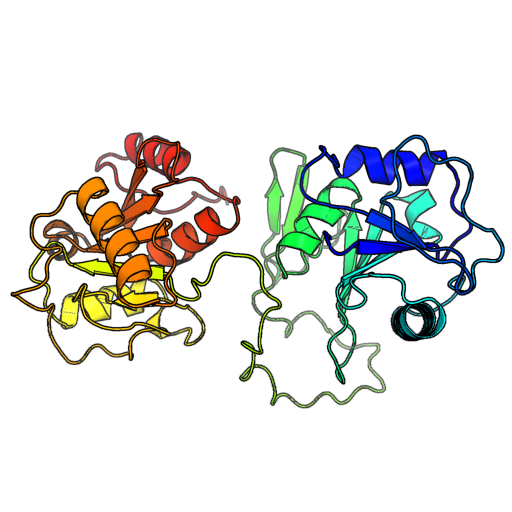N . GLU A 1 210 ? -6.951 -4.456 26.747 1.00 97.69 210 GLU A N 1
ATOM 1656 C CA . GLU A 1 210 ? -7.011 -5.888 26.446 1.00 97.69 210 GLU A CA 1
ATOM 1657 C C . GLU A 1 210 ? -7.642 -6.140 25.071 1.00 97.69 210 GLU A C 1
ATOM 1659 O O . GLU A 1 210 ? -7.140 -6.976 24.330 1.00 97.69 210 GLU A O 1
ATOM 1664 N N . ILE A 1 211 ? -8.686 -5.388 24.704 1.00 97.75 211 ILE A N 1
ATOM 1665 C CA . ILE A 1 211 ? -9.317 -5.477 23.377 1.00 97.75 211 ILE A CA 1
ATOM 1666 C C . ILE A 1 211 ? -8.379 -4.927 22.299 1.00 97.75 211 ILE A C 1
ATOM 1668 O O . ILE A 1 211 ? -8.193 -5.569 21.271 1.00 97.75 211 ILE A O 1
ATOM 1672 N N . MET A 1 212 ? -7.744 -3.779 22.556 1.00 97.81 212 MET A N 1
ATOM 1673 C CA . MET A 1 212 ? -6.791 -3.169 21.619 1.00 97.81 212 MET A CA 1
ATOM 1674 C C . MET A 1 212 ? -5.582 -4.081 21.365 1.00 97.81 212 MET A C 1
ATOM 1676 O O . MET A 1 212 ? -5.204 -4.292 20.220 1.00 97.81 212 MET A O 1
ATOM 1680 N N . ASN A 1 213 ? -5.007 -4.685 22.411 1.00 97.50 213 ASN A N 1
ATOM 1681 C CA . ASN A 1 213 ? -3.908 -5.641 22.250 1.00 97.50 213 ASN A CA 1
ATOM 1682 C C . ASN A 1 213 ? -4.356 -6.923 21.543 1.00 97.50 213 ASN A C 1
ATOM 1684 O O . ASN A 1 213 ? -3.632 -7.410 20.685 1.00 97.50 213 ASN A O 1
ATOM 1688 N N . ARG A 1 214 ? -5.556 -7.440 21.843 1.00 97.25 214 ARG A N 1
ATOM 1689 C CA . ARG A 1 214 ? -6.105 -8.607 21.136 1.00 97.25 214 ARG A CA 1
ATOM 1690 C C . ARG A 1 214 ? -6.253 -8.342 19.639 1.00 97.25 214 ARG A C 1
ATOM 1692 O O . ARG A 1 214 ? -5.948 -9.222 18.845 1.00 97.25 214 ARG A O 1
ATOM 1699 N N . PHE A 1 215 ? -6.684 -7.140 19.263 1.00 97.62 215 PHE A N 1
ATOM 1700 C CA . PHE A 1 215 ? -6.712 -6.705 17.870 1.00 97.62 215 PHE A CA 1
ATOM 1701 C C . PHE A 1 215 ? -5.316 -6.703 17.239 1.00 97.62 215 PHE A C 1
ATOM 1703 O O . PHE A 1 215 ? -5.129 -7.313 16.189 1.00 97.62 215 PHE A O 1
ATOM 1710 N N . LEU A 1 216 ? -4.327 -6.080 17.887 1.00 96.44 216 LEU A N 1
ATOM 1711 C CA . LEU A 1 216 ? -2.954 -6.036 17.371 1.00 96.44 216 LEU A CA 1
ATOM 1712 C C . LEU A 1 216 ? -2.333 -7.433 17.219 1.00 96.44 216 LEU A C 1
ATOM 1714 O O . LEU A 1 216 ? -1.624 -7.683 16.251 1.00 96.44 216 LEU A O 1
ATOM 1718 N N . GLU A 1 217 ? -2.596 -8.339 18.162 1.00 95.94 217 GLU A N 1
ATOM 1719 C CA . GLU A 1 217 ? -2.137 -9.731 18.105 1.00 95.94 217 GLU A CA 1
ATOM 1720 C C . GLU A 1 217 ? -2.823 -10.502 16.969 1.00 95.94 217 GLU A C 1
ATOM 1722 O O . GLU A 1 217 ? -2.149 -11.128 16.157 1.00 95.94 217 GLU A O 1
ATOM 1727 N N . ALA A 1 218 ? -4.156 -10.441 16.879 1.00 96.00 218 ALA A N 1
ATOM 1728 C CA . ALA A 1 218 ? -4.918 -11.195 15.882 1.00 96.00 218 ALA A CA 1
ATOM 1729 C C . ALA A 1 218 ? -4.649 -10.725 14.445 1.00 96.00 218 ALA A C 1
ATOM 1731 O O . ALA A 1 218 ? -4.580 -11.551 13.542 1.00 96.00 218 ALA A O 1
ATOM 1732 N N . SER A 1 219 ? -4.457 -9.420 14.246 1.00 94.31 219 SER A N 1
ATOM 1733 C CA . SER A 1 219 ? -4.150 -8.815 12.942 1.00 94.31 219 SER A CA 1
ATOM 1734 C C . SER A 1 219 ? -2.688 -8.961 12.504 1.00 94.31 219 SER A C 1
ATOM 1736 O O . SER A 1 219 ? -2.338 -8.531 11.410 1.00 94.31 219 SER A O 1
ATOM 1738 N N . GLY A 1 220 ? -1.811 -9.511 13.353 1.00 92.56 220 GLY A N 1
ATOM 1739 C CA . GLY A 1 220 ? -0.376 -9.630 13.078 1.00 92.56 220 GLY A CA 1
ATOM 1740 C C . GLY A 1 220 ? 0.436 -8.339 13.263 1.00 92.56 220 GLY A C 1
ATOM 1741 O O . GLY A 1 220 ? 1.664 -8.388 13.191 1.00 92.56 220 GLY A O 1
ATOM 1742 N N . ILE A 1 221 ? -0.202 -7.203 13.583 1.00 91.06 221 ILE A N 1
ATOM 1743 C CA . ILE A 1 221 ? 0.478 -5.916 13.836 1.00 91.06 221 ILE A CA 1
ATOM 1744 C C . ILE A 1 221 ? 1.469 -6.022 15.004 1.00 91.06 221 ILE A C 1
ATOM 1746 O O . ILE A 1 221 ? 2.539 -5.420 14.975 1.00 91.06 221 ILE A O 1
ATOM 1750 N N . ALA A 1 222 ? 1.149 -6.803 16.039 1.00 87.81 222 ALA A N 1
ATOM 1751 C CA . ALA A 1 222 ? 2.037 -6.972 17.188 1.00 87.81 222 ALA A CA 1
ATOM 1752 C C . ALA A 1 222 ? 3.327 -7.748 16.863 1.00 87.81 222 ALA A C 1
ATOM 1754 O O . ALA A 1 222 ? 4.355 -7.531 17.514 1.00 87.81 222 ALA A O 1
ATOM 1755 N N . ASP A 1 223 ? 3.270 -8.646 15.878 1.00 85.94 223 ASP A N 1
ATOM 1756 C CA . ASP A 1 223 ? 4.382 -9.521 15.505 1.00 85.94 223 ASP A CA 1
ATOM 1757 C C . ASP A 1 223 ? 5.301 -8.871 14.461 1.00 85.94 223 ASP A C 1
ATOM 1759 O O . ASP A 1 223 ? 6.515 -9.110 14.471 1.00 85.94 223 ASP A O 1
ATOM 1763 N N . ASP A 1 224 ? 4.754 -8.008 13.601 1.00 81.38 224 ASP A N 1
ATOM 1764 C CA . ASP A 1 224 ? 5.512 -7.276 12.591 1.00 81.38 224 ASP A CA 1
ATOM 1765 C C . ASP A 1 224 ? 5.668 -5.796 12.956 1.00 81.38 224 ASP A C 1
ATOM 1767 O O . ASP A 1 224 ? 4.824 -4.947 12.678 1.00 81.38 224 ASP A O 1
ATOM 1771 N N . LYS A 1 225 ? 6.835 -5.470 13.521 1.00 75.44 225 LYS A N 1
ATOM 1772 C CA . LYS A 1 225 ? 7.223 -4.096 13.884 1.00 75.44 225 LYS A CA 1
ATOM 1773 C C . LYS A 1 225 ? 7.285 -3.129 12.699 1.00 75.44 225 LYS A C 1
ATOM 1775 O O . LYS A 1 225 ? 7.484 -1.938 12.923 1.00 75.44 225 LYS A O 1
ATOM 1780 N N . ASN A 1 226 ? 7.203 -3.631 11.470 1.00 76.75 226 ASN A N 1
ATOM 1781 C CA . ASN A 1 226 ? 7.223 -2.810 10.269 1.00 76.75 226 ASN A CA 1
ATOM 1782 C C . ASN A 1 226 ? 5.821 -2.446 9.783 1.00 76.75 226 ASN A C 1
ATOM 1784 O O . ASN A 1 226 ? 5.726 -1.620 8.878 1.00 76.75 226 ASN A O 1
ATOM 1788 N N . LEU A 1 227 ? 4.757 -3.036 10.344 1.00 83.56 227 LEU A N 1
ATOM 1789 C CA . LEU A 1 227 ? 3.394 -2.667 9.985 1.00 83.56 227 LEU A CA 1
ATOM 1790 C C . LEU A 1 227 ? 3.082 -1.279 10.557 1.00 83.56 227 LEU A C 1
ATOM 1792 O O . LEU A 1 227 ? 3.082 -1.102 11.780 1.00 83.56 227 LEU A O 1
ATOM 1796 N N . PRO A 1 228 ? 2.839 -0.271 9.704 1.00 92.62 228 PRO A N 1
ATOM 1797 C CA . PRO A 1 228 ? 2.850 1.104 10.157 1.00 92.62 228 PRO A CA 1
ATOM 1798 C C . PRO A 1 228 ? 1.448 1.500 10.622 1.00 92.62 228 PRO A C 1
ATOM 1800 O O . PRO A 1 228 ? 0.760 2.248 9.948 1.00 92.62 228 PRO A O 1
ATOM 1803 N N . PHE A 1 229 ? 0.977 0.969 11.751 1.00 95.69 229 PHE A N 1
ATOM 1804 C CA . PHE A 1 229 ? -0.344 1.304 12.297 1.00 95.69 229 PHE A CA 1
ATOM 1805 C C . PHE A 1 229 ? -0.230 2.166 13.552 1.00 95.69 229 PHE A C 1
ATOM 1807 O O . PHE A 1 229 ? 0.502 1.832 14.488 1.00 95.69 229 PHE A O 1
ATOM 1814 N N . ALA A 1 230 ? -0.994 3.256 13.597 1.00 96.56 230 ALA A N 1
ATOM 1815 C CA . ALA A 1 230 ? -0.975 4.217 14.692 1.00 96.56 230 ALA A CA 1
ATOM 1816 C C . ALA A 1 230 ? -2.376 4.405 15.283 1.00 96.56 230 ALA A C 1
ATOM 1818 O O . ALA A 1 230 ? -3.308 4.777 14.577 1.00 96.5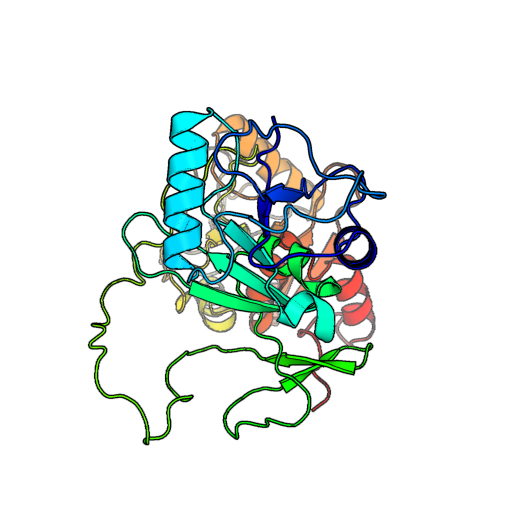6 230 ALA A O 1
ATOM 1819 N N . PHE A 1 231 ? -2.529 4.191 16.590 1.00 97.62 231 PHE A N 1
ATOM 1820 C CA . PHE A 1 231 ? -3.711 4.626 17.323 1.00 97.62 231 PHE A CA 1
ATOM 1821 C C . PHE A 1 231 ? -3.742 6.149 17.397 1.00 97.62 231 PHE A C 1
ATOM 1823 O O . PHE A 1 231 ? -2.870 6.759 18.016 1.00 97.62 231 PHE A O 1
ATOM 1830 N N . VAL A 1 232 ? -4.769 6.741 16.795 1.00 97.88 232 VAL A N 1
ATOM 1831 C CA . VAL A 1 232 ? -5.000 8.185 16.792 1.00 97.88 232 VAL A CA 1
ATOM 1832 C C . VAL A 1 232 ? -6.153 8.482 17.740 1.00 97.88 232 VAL A C 1
ATOM 1834 O O . VAL A 1 232 ? -7.295 8.072 17.525 1.00 97.88 232 VAL A O 1
ATOM 1837 N N . ASP A 1 233 ? -5.845 9.176 18.827 1.00 96.69 233 ASP A N 1
ATOM 1838 C CA . ASP A 1 233 ? -6.775 9.468 19.915 1.00 96.69 233 ASP A CA 1
ATOM 1839 C C . ASP A 1 233 ? -6.944 10.970 20.190 1.00 96.69 233 ASP A C 1
ATOM 1841 O O . ASP A 1 233 ? -7.788 11.340 21.011 1.00 96.69 233 ASP A O 1
ATOM 1845 N N . SER A 1 234 ? -6.212 11.812 19.457 1.00 97.19 234 SER A N 1
ATOM 1846 C CA . SER A 1 234 ? -6.188 13.272 19.531 1.00 97.19 234 SER A CA 1
ATOM 1847 C C . SER A 1 234 ? -6.059 13.872 18.124 1.00 97.19 234 SER A C 1
ATOM 1849 O O . SER A 1 234 ? -5.423 13.282 17.256 1.00 97.19 234 SER A O 1
ATOM 1851 N N . ILE A 1 235 ? -6.671 15.038 17.890 1.00 97.38 235 ILE A N 1
ATOM 1852 C CA . ILE A 1 235 ? -6.507 15.815 16.640 1.00 97.38 235 ILE A CA 1
ATOM 1853 C C . ILE A 1 235 ? -5.476 16.945 16.778 1.00 97.38 235 ILE A C 1
ATOM 1855 O O . ILE A 1 235 ? -5.153 17.602 15.796 1.00 97.38 235 ILE A O 1
ATOM 1859 N N . ASP A 1 236 ? -4.981 17.178 17.995 1.00 97.06 236 ASP A N 1
ATOM 1860 C CA . ASP A 1 236 ? -4.028 18.249 18.301 1.00 97.06 236 ASP A CA 1
ATOM 1861 C C . ASP A 1 236 ? -2.579 17.730 18.411 1.00 97.06 236 ASP A C 1
ATOM 1863 O O . ASP A 1 236 ? -1.640 18.525 18.503 1.00 97.06 236 ASP A O 1
ATOM 1867 N N . ASP A 1 237 ? -2.391 16.406 18.437 1.00 97.19 237 ASP A N 1
ATOM 1868 C CA . ASP A 1 237 ? -1.086 15.756 18.576 1.00 97.19 237 ASP A CA 1
ATOM 1869 C C . ASP A 1 237 ? -0.473 15.404 17.216 1.00 97.19 237 ASP A C 1
ATOM 1871 O O . ASP A 1 237 ? -1.175 15.201 16.233 1.00 97.19 237 ASP A O 1
ATOM 1875 N N . TYR A 1 238 ? 0.856 15.318 17.166 1.00 96.25 238 TYR A N 1
ATOM 1876 C CA . TYR A 1 238 ? 1.599 14.928 15.968 1.00 96.25 238 TYR A CA 1
ATOM 1877 C C . TYR A 1 238 ? 1.914 13.429 15.988 1.00 96.25 238 TYR A C 1
ATOM 1879 O O . TYR A 1 238 ? 2.466 12.932 16.973 1.00 96.25 238 TYR A O 1
ATOM 1887 N N . TYR A 1 239 ? 1.612 12.736 14.891 1.00 95.56 239 TYR A N 1
ATOM 1888 C CA . TYR A 1 239 ? 1.855 11.305 14.712 1.00 95.56 239 TYR A CA 1
ATOM 1889 C C . TYR A 1 239 ? 2.815 11.077 13.537 1.00 95.56 239 TYR A C 1
ATOM 1891 O O . TYR A 1 239 ? 2.507 11.466 12.415 1.00 95.56 239 TYR A O 1
ATOM 1899 N N . ASP A 1 240 ? 3.960 10.433 13.779 1.00 93.00 240 ASP A N 1
ATOM 1900 C CA . ASP A 1 240 ? 5.008 10.170 12.774 1.00 93.00 240 ASP A CA 1
ATOM 1901 C C . ASP A 1 240 ? 5.413 8.698 12.642 1.00 93.00 240 ASP A C 1
ATOM 1903 O O . ASP A 1 240 ? 6.393 8.364 11.974 1.00 93.00 240 ASP A O 1
ATOM 1907 N N . GLY A 1 241 ? 4.677 7.794 13.281 1.00 90.38 241 GLY A N 1
ATOM 1908 C CA . GLY A 1 241 ? 5.022 6.384 13.262 1.00 90.38 241 GLY A CA 1
ATOM 1909 C C . GLY A 1 241 ? 4.009 5.490 13.964 1.00 90.38 241 GLY A C 1
ATOM 1910 O O . GLY A 1 241 ? 3.004 5.966 14.502 1.00 90.38 241 GLY A O 1
ATOM 1911 N N . PRO A 1 242 ? 4.279 4.174 13.972 1.00 92.38 242 PRO A N 1
ATOM 1912 C CA . PRO A 1 242 ? 3.391 3.197 14.572 1.00 92.38 242 PRO A CA 1
ATOM 1913 C C . PRO A 1 242 ? 3.312 3.356 16.091 1.00 92.38 242 PRO A C 1
ATOM 1915 O O . PRO A 1 242 ? 4.264 3.773 16.756 1.00 92.38 242 PRO A O 1
ATOM 1918 N N . SER A 1 243 ? 2.175 2.962 16.662 1.00 92.38 243 SER A N 1
ATOM 1919 C CA . SER A 1 243 ? 2.008 2.944 18.115 1.00 92.38 243 SER A CA 1
ATOM 1920 C C . SER A 1 243 ? 2.896 1.900 18.788 1.00 92.38 243 SER A C 1
ATOM 1922 O O . SER A 1 243 ? 3.140 0.817 18.259 1.00 92.38 243 SER A O 1
ATOM 1924 N N . GLU A 1 244 ? 3.332 2.199 20.013 1.00 90.31 244 GLU A N 1
ATOM 1925 C CA . GLU A 1 244 ? 4.079 1.240 20.823 1.00 90.31 244 GLU A CA 1
ATOM 1926 C C . GLU A 1 244 ? 3.212 0.026 21.189 1.00 90.31 244 GLU A C 1
ATOM 1928 O O . GLU A 1 244 ? 2.120 0.156 21.746 1.00 90.31 244 GLU A O 1
ATOM 1933 N N . VAL A 1 245 ? 3.740 -1.172 20.931 1.00 87.56 245 VAL A N 1
ATOM 1934 C CA . VAL A 1 245 ? 3.113 -2.448 21.292 1.00 87.56 245 VAL A CA 1
ATOM 1935 C C . VAL A 1 245 ? 3.898 -3.098 22.445 1.00 87.56 245 VAL A C 1
ATOM 1937 O O . VAL A 1 245 ? 5.130 -3.170 22.378 1.00 87.56 245 VAL A O 1
ATOM 1940 N N . PRO A 1 246 ? 3.238 -3.609 23.504 1.00 89.81 246 PRO A N 1
ATOM 1941 C CA . PRO A 1 246 ? 1.791 -3.633 23.718 1.00 89.81 246 PRO A CA 1
ATOM 1942 C C . PRO A 1 246 ? 1.234 -2.290 24.202 1.00 89.81 246 PRO A C 1
ATOM 1944 O O . PRO A 1 246 ? 1.884 -1.550 24.942 1.00 89.81 246 PRO A O 1
ATOM 1947 N N . ILE A 1 247 ? -0.034 -2.043 23.884 1.00 93.06 247 ILE A N 1
ATOM 1948 C CA . ILE A 1 247 ? -0.792 -0.894 24.369 1.00 93.06 247 ILE A CA 1
ATOM 1949 C C . ILE A 1 247 ? -0.955 -1.000 25.889 1.00 93.06 247 ILE A C 1
ATOM 1951 O O . ILE A 1 247 ? -1.496 -1.974 26.426 1.00 93.06 247 ILE A O 1
ATOM 1955 N N . THR A 1 248 ? -0.482 0.016 26.611 1.00 92.69 248 THR A N 1
ATOM 1956 C CA . THR A 1 248 ? -0.463 0.014 28.085 1.00 92.69 248 THR A CA 1
ATOM 1957 C C . THR A 1 248 ? -1.666 0.714 28.718 1.00 92.69 248 THR A C 1
ATOM 1959 O O . THR A 1 248 ? -1.982 0.451 29.887 1.00 92.69 248 THR A O 1
ATOM 1962 N N . VAL A 1 249 ? -2.367 1.549 27.948 1.00 93.62 249 VAL A N 1
ATOM 1963 C CA . VAL A 1 249 ? -3.502 2.379 28.374 1.00 93.62 249 VAL A CA 1
ATOM 1964 C C . VAL A 1 249 ? -4.761 2.040 27.576 1.00 93.62 249 VAL A C 1
ATOM 1966 O O . VAL A 1 249 ? -4.684 1.545 26.464 1.00 93.62 249 VAL A O 1
ATOM 1969 N N . SER A 1 250 ? -5.936 2.235 28.171 1.00 95.44 250 SER A N 1
ATOM 1970 C CA . SER A 1 250 ? -7.207 2.083 27.438 1.00 95.44 250 SER A CA 1
ATOM 1971 C C . SER A 1 250 ? -7.426 3.274 26.503 1.00 95.44 250 SER A C 1
ATOM 1973 O O . SER A 1 250 ? -6.745 4.287 26.660 1.00 95.44 250 SER A O 1
ATOM 1975 N N . SER A 1 251 ? -8.382 3.173 25.578 1.00 94.12 251 SER A N 1
ATOM 1976 C CA . SER A 1 251 ? -8.725 4.277 24.674 1.00 94.12 251 SER A CA 1
ATOM 1977 C C . SER A 1 251 ? -9.017 5.564 25.453 1.00 94.12 251 SER A C 1
ATOM 1979 O O . SER A 1 251 ? -9.693 5.517 26.490 1.00 94.12 251 SER A O 1
ATOM 1981 N N . ASN A 1 252 ? -8.564 6.705 24.935 1.00 94.81 252 ASN A N 1
ATOM 1982 C CA . ASN A 1 252 ? -8.815 8.008 25.538 1.00 94.81 252 ASN A CA 1
ATOM 1983 C C . ASN A 1 252 ? -10.333 8.292 25.623 1.00 94.81 252 ASN A C 1
ATOM 1985 O O . ASN A 1 252 ? -10.998 8.336 24.585 1.00 94.81 252 ASN A O 1
ATOM 1989 N N . PRO A 1 253 ? -10.906 8.492 26.828 1.00 95.25 253 PRO A N 1
ATOM 1990 C CA . PRO A 1 253 ? -12.334 8.753 26.969 1.00 95.25 253 PRO A CA 1
ATOM 1991 C C . PRO A 1 253 ? -12.788 10.102 26.412 1.00 95.25 253 PRO A C 1
ATOM 1993 O O . PRO A 1 253 ? -13.979 10.275 26.161 1.00 95.25 253 PRO A O 1
ATOM 1996 N N . ASP A 1 254 ? -11.849 11.021 26.206 1.00 96.56 254 ASP A N 1
ATOM 1997 C CA . ASP A 1 254 ? -12.087 12.346 25.643 1.00 96.56 254 ASP A CA 1
ATOM 1998 C C . ASP A 1 254 ? -11.719 12.406 24.147 1.00 96.56 254 ASP A C 1
ATOM 2000 O O . ASP A 1 254 ? -11.590 13.492 23.584 1.00 96.56 254 ASP A O 1
ATOM 2004 N N . SER A 1 255 ? -11.538 11.248 23.495 1.00 96.88 255 SER A N 1
ATOM 2005 C CA . SER A 1 255 ? -11.159 11.185 22.083 1.00 96.88 255 SER A CA 1
ATOM 2006 C C . SER A 1 255 ? -12.209 11.858 21.179 1.00 96.88 255 SER A C 1
ATOM 2008 O O . SER A 1 255 ? -13.412 11.610 21.336 1.00 96.88 255 SER A O 1
ATOM 2010 N N . PRO A 1 256 ? -11.790 12.672 20.189 1.00 97.75 256 PRO A N 1
ATOM 2011 C CA . PRO A 1 256 ? -12.707 13.377 19.290 1.00 97.75 256 PRO A CA 1
ATOM 2012 C C . PRO A 1 256 ? -13.472 12.438 18.343 1.00 97.75 256 PRO A C 1
ATOM 2014 O O . PRO A 1 256 ? -14.472 12.849 17.751 1.00 97.75 256 PRO A O 1
ATOM 2017 N N . PHE A 1 257 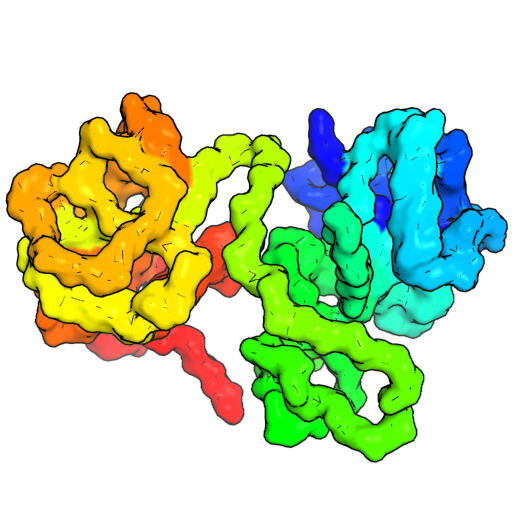? -13.035 11.180 18.226 1.00 98.19 257 PHE A N 1
ATOM 2018 C CA . PHE A 1 257 ? -13.649 10.155 17.382 1.00 98.19 257 PHE A CA 1
ATOM 2019 C C . PHE A 1 257 ? -14.829 9.434 18.054 1.00 98.19 257 PHE A C 1
ATOM 2021 O O . PHE A 1 257 ? -15.561 8.701 17.392 1.00 98.19 257 PHE A O 1
ATOM 2028 N N . ILE A 1 258 ? -15.071 9.638 19.352 1.00 98.06 258 ILE A N 1
ATOM 2029 C CA . ILE A 1 258 ? -16.155 8.950 20.065 1.00 98.06 258 ILE A CA 1
ATOM 2030 C C . ILE A 1 258 ? -17.529 9.290 19.459 1.00 98.06 258 ILE A C 1
ATOM 2032 O O . ILE A 1 258 ? -17.895 10.458 19.317 1.00 98.06 258 ILE A O 1
ATOM 2036 N N . ASN A 1 259 ? -18.319 8.253 19.153 1.00 96.75 259 ASN A N 1
ATOM 2037 C CA . ASN A 1 259 ? -19.616 8.333 18.461 1.00 96.75 259 ASN A CA 1
ATOM 2038 C C . ASN A 1 259 ? -19.572 8.980 17.061 1.00 96.75 259 ASN A C 1
ATOM 2040 O O . ASN A 1 259 ? -20.586 9.528 16.617 1.00 96.75 259 ASN A O 1
ATOM 2044 N N . LYS A 1 260 ? -18.423 8.959 16.379 1.00 98.06 260 LYS A N 1
ATOM 2045 C CA . LYS A 1 260 ? -18.300 9.465 15.009 1.00 98.06 260 LYS A CA 1
ATOM 2046 C C . LYS A 1 260 ? -18.600 8.397 13.966 1.00 98.06 260 LYS A C 1
ATOM 2048 O O . LYS A 1 260 ? -18.306 7.218 14.147 1.00 98.06 260 LYS A O 1
ATOM 2053 N N . THR A 1 261 ? -19.225 8.840 12.882 1.00 97.88 261 THR A N 1
ATOM 2054 C CA . THR A 1 261 ? -19.401 8.055 11.652 1.00 97.88 261 THR A CA 1
ATOM 2055 C C . THR A 1 261 ? -18.076 7.934 10.887 1.00 97.88 261 THR A C 1
ATOM 2057 O O . THR A 1 261 ? -17.187 8.760 11.110 1.00 97.88 261 THR A O 1
ATOM 2060 N N . PRO A 1 262 ? -17.916 6.952 9.977 1.00 97.88 262 PRO A N 1
ATOM 2061 C CA . PRO A 1 262 ? -16.723 6.853 9.133 1.00 97.88 262 PRO A CA 1
ATOM 2062 C C . PRO A 1 262 ? -16.387 8.149 8.385 1.00 97.88 262 PRO A C 1
ATOM 2064 O O . PRO A 1 262 ? -15.228 8.557 8.349 1.00 97.88 262 PRO A O 1
ATOM 2067 N N . GLU A 1 263 ? -17.399 8.843 7.867 1.00 97.25 263 GLU A N 1
ATOM 2068 C CA . GLU A 1 263 ? -17.248 10.119 7.171 1.00 97.25 263 GLU A CA 1
ATOM 2069 C C . GLU A 1 263 ? -16.719 11.219 8.102 1.00 97.25 263 GLU A C 1
ATOM 2071 O O . GLU A 1 263 ? -15.796 11.950 7.748 1.00 97.25 263 GLU A O 1
ATOM 2076 N N . GLU A 1 264 ? -17.266 11.328 9.318 1.00 97.81 264 GLU A N 1
ATOM 2077 C CA . GLU A 1 264 ? -16.775 12.287 10.314 1.00 97.81 264 GLU A CA 1
ATOM 2078 C C . GLU A 1 264 ? -15.354 11.947 10.790 1.00 97.81 264 GLU A C 1
ATOM 2080 O O . GLU A 1 264 ? -14.556 12.856 11.008 1.00 97.81 264 GLU A O 1
ATOM 2085 N N . CYS A 1 265 ? -15.019 10.660 10.942 1.00 98.38 265 CYS A N 1
ATOM 2086 C CA . CYS A 1 265 ? -13.664 10.220 11.278 1.00 98.38 265 CYS A CA 1
ATOM 2087 C C . CYS A 1 265 ? -12.661 10.619 10.192 1.00 98.38 265 CYS A C 1
ATOM 2089 O O . CYS A 1 265 ? -11.615 11.173 10.521 1.00 98.38 265 CYS A O 1
ATOM 2091 N N . SER A 1 266 ? -12.992 10.392 8.918 1.00 97.06 266 SER A N 1
ATOM 2092 C CA . SER A 1 266 ? -12.142 10.782 7.788 1.00 97.06 266 SER A CA 1
ATOM 2093 C C . SER A 1 266 ? -11.890 12.294 7.771 1.00 97.06 266 SER A C 1
ATOM 2095 O O . SER A 1 266 ? -10.743 12.725 7.687 1.00 97.06 266 SER A O 1
ATOM 2097 N N . GLN A 1 267 ? -12.931 13.111 7.970 1.00 96.69 267 GLN A N 1
ATOM 2098 C CA . GLN A 1 267 ? -12.791 14.572 8.043 1.00 96.69 267 GLN A CA 1
ATOM 2099 C C . GLN A 1 267 ? -11.881 15.025 9.193 1.00 96.69 267 GLN A C 1
ATOM 2101 O O . GLN A 1 267 ? -11.083 15.942 9.016 1.00 96.69 267 GLN A O 1
ATOM 2106 N N . LEU A 1 268 ? -11.979 14.383 10.360 1.00 98.12 268 LEU A N 1
ATOM 2107 C CA . LEU A 1 268 ? -11.110 14.677 11.502 1.00 98.12 268 LEU A CA 1
ATOM 2108 C C . LEU A 1 268 ? -9.654 14.260 11.249 1.00 98.12 268 LEU A C 1
ATOM 2110 O O . LEU A 1 268 ? -8.748 14.978 11.660 1.00 98.12 268 LEU A O 1
ATOM 2114 N N . LEU A 1 269 ? -9.419 13.132 10.571 1.00 97.44 269 LEU A N 1
ATOM 2115 C CA . LEU A 1 269 ? -8.072 12.680 10.203 1.00 97.44 269 LEU A CA 1
ATOM 2116 C C . LEU A 1 269 ? -7.432 13.599 9.154 1.00 97.44 269 LEU A C 1
ATOM 2118 O O . LEU A 1 269 ? -6.259 13.936 9.281 1.00 97.44 269 LEU A O 1
ATOM 2122 N N . LEU A 1 270 ? -8.203 14.055 8.161 1.00 95.50 270 LEU A N 1
ATOM 2123 C CA . LEU A 1 270 ? -7.754 15.067 7.200 1.00 95.50 270 LEU A CA 1
ATOM 2124 C C . LEU A 1 270 ? -7.387 16.373 7.910 1.00 95.50 270 LEU A C 1
ATOM 2126 O O . LEU A 1 270 ? -6.291 16.891 7.706 1.00 95.50 270 LEU A O 1
ATOM 2130 N N . GLN A 1 271 ? -8.257 16.856 8.804 1.00 96.50 271 GLN A N 1
ATOM 2131 C CA . GLN A 1 271 ? -7.981 18.046 9.606 1.00 96.50 271 GLN A CA 1
ATOM 2132 C C . GLN A 1 271 ? -6.703 17.879 10.445 1.00 96.50 271 GLN A C 1
ATOM 2134 O O . GLN A 1 271 ? -5.869 18.778 10.475 1.00 96.50 271 GLN A O 1
ATOM 2139 N N . LEU A 1 272 ? -6.518 16.728 11.098 1.00 96.94 272 LEU A N 1
ATOM 2140 C CA . LEU A 1 272 ? -5.311 16.423 11.867 1.00 96.94 272 LEU A CA 1
ATOM 2141 C C . LEU A 1 272 ? -4.044 16.535 11.001 1.00 96.94 272 LEU A C 1
ATOM 2143 O O . LEU A 1 272 ? -3.064 17.148 11.431 1.00 96.94 272 LEU A O 1
ATOM 2147 N N . CYS A 1 273 ? -4.060 15.977 9.786 1.00 95.06 273 CYS A N 1
ATOM 2148 C CA . CYS A 1 273 ? -2.946 16.090 8.843 1.00 95.06 273 CYS A CA 1
ATOM 2149 C C . CYS A 1 273 ? -2.678 17.547 8.434 1.00 95.06 273 CYS A C 1
ATOM 2151 O O . CYS A 1 273 ? -1.518 17.952 8.355 1.00 95.06 273 CYS A O 1
ATOM 2153 N N . GLU A 1 274 ? -3.726 18.338 8.193 1.00 95.06 274 GLU A N 1
ATOM 2154 C CA . GLU A 1 274 ? -3.609 19.760 7.841 1.00 95.06 274 GLU A CA 1
ATOM 2155 C C . GLU A 1 274 ? -3.051 20.610 8.994 1.00 95.06 274 GLU A C 1
ATOM 2157 O O . GLU A 1 274 ? -2.183 21.456 8.771 1.00 95.06 274 GLU A O 1
ATOM 2162 N N . ASP A 1 275 ? -3.532 20.381 10.219 1.00 96.69 275 ASP A N 1
ATOM 2163 C CA . ASP A 1 275 ? -3.238 21.220 11.384 1.00 96.69 275 ASP A CA 1
ATOM 2164 C C . ASP A 1 275 ? -1.884 20.884 12.034 1.00 96.69 275 ASP A C 1
ATOM 2166 O O . ASP A 1 275 ? -1.202 21.780 12.544 1.00 96.69 275 ASP A O 1
ATOM 2170 N N . THR A 1 276 ? -1.474 19.611 12.021 1.00 95.94 276 THR A N 1
ATOM 2171 C CA . THR A 1 276 ? -0.274 19.140 12.744 1.00 95.94 276 THR A CA 1
ATOM 2172 C C . THR A 1 276 ? 0.864 18.678 11.838 1.00 95.94 276 THR A C 1
ATOM 2174 O O . THR A 1 276 ? 1.967 18.452 12.328 1.00 95.94 276 THR A O 1
ATOM 2177 N N . GLU A 1 277 ? 0.624 18.560 10.529 1.00 94.50 277 GLU A N 1
ATOM 2178 C CA . GLU A 1 277 ? 1.524 17.914 9.562 1.00 94.50 277 GLU A CA 1
ATOM 2179 C C . GLU A 1 277 ? 1.800 16.424 9.852 1.00 94.50 277 GLU A C 1
ATOM 2181 O O . GLU A 1 277 ? 2.803 15.900 9.369 1.00 94.50 277 GLU A O 1
ATOM 2186 N N . SER A 1 278 ? 0.935 15.744 10.619 1.00 95.31 278 SER A N 1
ATOM 2187 C CA . SER A 1 278 ? 1.078 14.315 10.950 1.00 95.31 278 SER A CA 1
ATOM 2188 C C . SER A 1 278 ? 1.312 13.435 9.714 1.00 95.31 278 SER A C 1
ATOM 2190 O O . SER A 1 278 ? 0.653 13.587 8.685 1.00 95.31 278 SER A O 1
ATOM 2192 N N . GLU A 1 279 ? 2.221 12.466 9.836 1.00 95.12 279 GLU A N 1
ATOM 2193 C CA . GLU A 1 279 ? 2.610 11.530 8.777 1.00 95.12 279 GLU A CA 1
ATOM 2194 C C . GLU A 1 279 ? 1.725 10.271 8.777 1.00 95.12 279 GLU A C 1
ATOM 2196 O O . GLU A 1 279 ? 2.198 9.133 8.832 1.00 95.12 279 GLU A O 1
ATOM 2201 N N . ILE A 1 280 ? 0.410 10.463 8.683 1.00 95.38 280 ILE A N 1
ATOM 2202 C CA . ILE A 1 280 ? -0.575 9.374 8.588 1.00 95.38 280 ILE A CA 1
ATOM 2203 C C . ILE A 1 280 ? -1.275 9.357 7.224 1.00 95.38 280 ILE A C 1
ATOM 2205 O O . ILE A 1 280 ? -1.221 10.327 6.470 1.00 95.38 280 ILE A O 1
ATOM 2209 N N . ILE A 1 281 ? -1.931 8.244 6.898 1.00 95.06 281 ILE A N 1
ATOM 2210 C CA . ILE A 1 281 ? -2.695 8.041 5.663 1.00 95.06 281 ILE A CA 1
ATOM 2211 C C . ILE A 1 281 ? -4.195 8.197 5.985 1.00 95.06 281 ILE A C 1
ATOM 2213 O O . ILE A 1 281 ? -4.832 7.230 6.396 1.00 95.06 281 ILE A O 1
ATOM 2217 N N . PRO A 1 282 ? -4.794 9.395 5.833 1.00 95.06 282 PRO A N 1
ATOM 2218 C CA . PRO A 1 282 ? -6.151 9.668 6.323 1.00 95.06 282 PRO A CA 1
ATOM 2219 C C . PRO A 1 282 ? -7.267 8.989 5.507 1.00 95.06 282 PRO A C 1
ATOM 2221 O O . PRO A 1 282 ? -8.405 8.927 5.970 1.00 95.06 282 PRO A O 1
ATOM 2224 N N . HIS A 1 283 ? -6.957 8.476 4.311 1.00 95.25 283 HIS A N 1
ATOM 2225 C CA . HIS A 1 283 ? -7.931 7.864 3.396 1.00 95.25 283 HIS A CA 1
ATOM 2226 C C . HIS A 1 283 ? -8.169 6.373 3.660 1.00 95.25 283 HIS A C 1
ATOM 2228 O O . HIS A 1 283 ? -9.243 5.868 3.348 1.00 95.25 283 HIS A O 1
ATOM 2234 N N . TYR A 1 284 ? -7.203 5.679 4.269 1.00 96.38 284 TYR A N 1
ATOM 2235 C CA . TYR A 1 284 ? -7.283 4.249 4.566 1.00 96.38 284 TYR A CA 1
ATOM 2236 C C . TYR A 1 284 ? -7.047 4.042 6.054 1.00 96.38 284 TYR A C 1
ATOM 2238 O O . TYR A 1 284 ? -5.932 4.220 6.539 1.00 96.38 284 TYR A O 1
ATOM 2246 N N . PHE A 1 285 ? -8.091 3.693 6.797 1.00 98.00 285 PHE A N 1
ATOM 2247 C CA . PHE A 1 285 ? -7.997 3.602 8.252 1.00 98.00 285 PHE A CA 1
ATOM 2248 C C . PHE A 1 285 ? -8.938 2.554 8.838 1.00 98.00 285 PHE A C 1
ATOM 2250 O O . PHE A 1 285 ? -9.856 2.055 8.183 1.00 98.00 285 PHE A O 1
ATOM 2257 N N . ILE A 1 286 ? -8.687 2.214 10.100 1.00 98.56 286 ILE A N 1
ATOM 2258 C CA . ILE A 1 286 ? -9.449 1.223 10.856 1.00 98.56 286 ILE A CA 1
ATOM 2259 C C . ILE A 1 286 ? -10.235 1.930 11.957 1.00 98.56 286 ILE A C 1
ATOM 2261 O O . ILE A 1 286 ? -9.681 2.717 12.722 1.00 98.56 286 ILE A O 1
ATOM 2265 N N . ILE A 1 287 ? -11.523 1.614 12.078 1.00 98.62 287 ILE A N 1
ATOM 2266 C CA . ILE A 1 287 ? -12.358 2.031 13.205 1.00 98.62 287 ILE A CA 1
ATOM 2267 C C . ILE A 1 287 ? -12.606 0.834 14.118 1.00 98.62 287 ILE A C 1
ATOM 2269 O O . ILE A 1 287 ? -13.172 -0.184 13.703 1.00 98.62 287 ILE A O 1
ATOM 2273 N N . MET A 1 288 ? -12.255 1.000 15.391 1.00 98.50 288 MET A N 1
ATOM 2274 C CA . MET A 1 288 ? -12.686 0.115 16.465 1.00 98.50 288 MET A CA 1
ATOM 2275 C C . MET A 1 288 ? -13.872 0.744 17.217 1.00 98.50 288 MET A C 1
ATOM 2277 O O . MET A 1 288 ? -13.743 1.817 17.810 1.00 98.50 288 MET A O 1
ATOM 2281 N N . ASP A 1 289 ? -15.025 0.075 17.211 1.00 98.12 289 ASP A N 1
ATOM 2282 C CA . ASP A 1 289 ? -16.291 0.572 17.774 1.00 98.12 289 ASP A CA 1
ATOM 2283 C C . ASP A 1 289 ? -16.850 -0.360 18.871 1.00 98.12 289 ASP A C 1
ATOM 2285 O O . ASP A 1 289 ? -16.175 -1.280 19.340 1.00 98.12 289 ASP A O 1
ATOM 2289 N N . GLU A 1 290 ? -18.092 -0.152 19.327 1.00 97.62 290 GLU A N 1
ATOM 2290 C CA . GLU A 1 290 ? -18.694 -0.994 20.373 1.00 97.62 290 GLU A CA 1
ATOM 2291 C C . GLU A 1 290 ? -18.836 -2.461 19.956 1.00 97.62 290 GLU A C 1
ATOM 2293 O O . GLU A 1 290 ? -18.938 -3.347 20.817 1.00 97.62 290 GLU A O 1
ATOM 2298 N N . ARG A 1 291 ? -18.888 -2.731 18.648 1.00 96.88 291 ARG A N 1
ATOM 2299 C CA . ARG A 1 291 ? -19.007 -4.083 18.110 1.00 96.88 291 ARG A CA 1
ATOM 2300 C C . ARG A 1 291 ? -17.669 -4.817 18.195 1.00 96.88 291 ARG A C 1
ATOM 2302 O O . ARG A 1 291 ? -17.677 -5.998 18.530 1.00 96.88 291 ARG A O 1
ATOM 2309 N N . SER A 1 292 ? -16.540 -4.111 18.091 1.00 97.69 292 SER A N 1
ATOM 2310 C CA . SER A 1 292 ? -15.196 -4.678 18.302 1.00 97.69 292 SER A CA 1
ATOM 2311 C C . SER A 1 292 ? -15.016 -5.359 19.663 1.00 97.69 292 SER A C 1
ATOM 2313 O O . SER A 1 292 ? -14.238 -6.300 19.793 1.00 97.69 292 SER A O 1
ATOM 2315 N N . ILE A 1 293 ? -15.764 -4.935 20.686 1.00 95.06 293 ILE A N 1
ATOM 2316 C CA . ILE A 1 293 ? -15.760 -5.573 22.014 1.00 95.06 293 ILE A CA 1
ATOM 2317 C C . ILE A 1 293 ? -16.456 -6.947 21.984 1.00 95.06 293 ILE A C 1
ATOM 2319 O O . ILE A 1 293 ? -16.138 -7.830 22.784 1.00 95.06 293 ILE A O 1
ATOM 2323 N N . GLN A 1 294 ? -17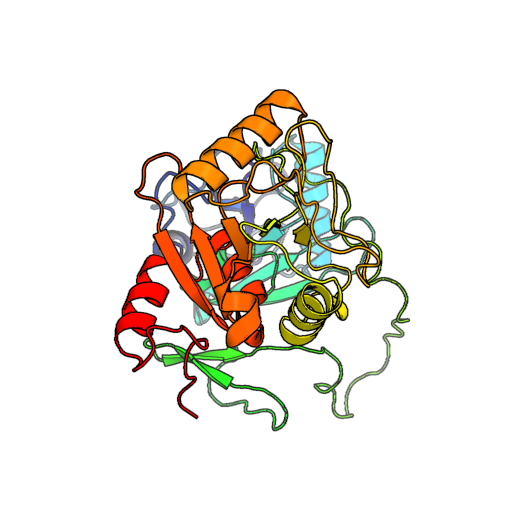.446 -7.108 21.105 1.00 95.12 294 GLN A N 1
ATOM 2324 C CA . GLN A 1 294 ? -18.413 -8.203 21.130 1.00 95.12 294 GLN A CA 1
ATOM 2325 C C . GLN A 1 294 ? -17.993 -9.384 20.262 1.00 95.12 294 GLN A C 1
ATOM 2327 O O . GLN A 1 294 ? -18.186 -10.524 20.686 1.00 95.12 294 GLN A O 1
ATOM 2332 N N . ASP A 1 295 ? -17.464 -9.123 19.067 1.00 96.31 295 ASP A N 1
ATOM 2333 C CA . ASP A 1 295 ? -17.268 -10.160 18.050 1.00 96.31 295 ASP A CA 1
ATOM 2334 C C . ASP A 1 295 ? -15.923 -10.101 17.311 1.00 96.31 295 ASP A C 1
ATOM 2336 O O . ASP A 1 295 ? -15.779 -10.772 16.295 1.00 96.31 295 ASP A O 1
ATOM 2340 N N . ASP A 1 296 ? -14.935 -9.365 17.835 1.00 97.69 296 ASP A N 1
ATOM 2341 C CA . ASP A 1 296 ? -13.580 -9.292 17.261 1.00 97.69 296 ASP A CA 1
ATOM 2342 C C . ASP A 1 296 ? -13.569 -8.824 15.798 1.00 97.69 296 ASP A C 1
ATOM 2344 O O . ASP A 1 296 ? -12.858 -9.345 14.936 1.00 97.69 296 ASP A O 1
ATOM 2348 N N . THR A 1 297 ? -14.379 -7.800 15.523 1.00 98.38 297 THR A N 1
ATOM 2349 C CA . THR A 1 297 ? -14.461 -7.151 14.214 1.00 98.38 297 THR A CA 1
ATOM 2350 C C . THR A 1 297 ? -14.147 -5.659 14.275 1.00 98.38 297 THR A C 1
ATOM 2352 O O . THR A 1 297 ? -14.382 -4.990 15.281 1.00 98.38 297 THR A O 1
ATOM 2355 N N . VAL A 1 298 ? -13.657 -5.102 13.175 1.00 98.56 298 VAL A N 1
ATOM 2356 C CA . VAL A 1 298 ? -13.408 -3.664 12.974 1.00 98.56 298 VAL A CA 1
ATOM 2357 C C . VAL A 1 298 ? -14.069 -3.192 11.683 1.00 98.56 298 VAL A C 1
ATOM 2359 O O . VAL A 1 298 ? -14.384 -4.008 10.818 1.00 98.56 298 VAL A O 1
ATOM 2362 N N . LEU A 1 299 ? -14.300 -1.888 11.532 1.00 98.38 299 LEU A N 1
ATOM 2363 C CA . LEU A 1 299 ? -14.613 -1.322 10.216 1.00 98.38 299 LEU A CA 1
ATOM 2364 C C . LEU A 1 299 ? -13.313 -0.918 9.530 1.00 98.38 299 LEU A C 1
ATOM 2366 O O . LEU A 1 299 ? -12.533 -0.157 10.097 1.00 98.38 299 LEU A O 1
ATOM 2370 N N . LEU A 1 300 ? -13.114 -1.399 8.310 1.00 98.44 300 LEU A N 1
ATOM 2371 C CA . LEU A 1 300 ? -12.102 -0.884 7.396 1.00 98.44 300 LEU A CA 1
ATOM 2372 C C . LEU A 1 300 ? -12.755 0.226 6.584 1.00 98.44 300 LEU A C 1
ATOM 2374 O O . LEU A 1 300 ? -13.878 0.039 6.109 1.00 98.44 300 LEU A O 1
ATOM 2378 N N . VAL A 1 301 ? -12.088 1.367 6.454 1.00 98.00 301 VAL A N 1
ATOM 2379 C CA . VAL A 1 301 ? -12.632 2.546 5.778 1.00 98.00 301 VAL A CA 1
ATOM 2380 C C . VAL A 1 301 ? -11.709 2.972 4.645 1.00 98.00 301 VAL A C 1
ATOM 2382 O O . VAL A 1 301 ? -10.496 3.054 4.833 1.00 98.00 301 VAL A O 1
ATOM 2385 N N . CYS A 1 302 ? -12.317 3.250 3.494 1.00 96.69 302 CYS A N 1
ATOM 2386 C CA . CYS A 1 302 ? -11.707 3.841 2.310 1.00 96.69 302 CYS A CA 1
ATOM 2387 C C . CYS A 1 302 ? -12.450 5.147 2.006 1.00 96.69 302 CYS A C 1
ATOM 2389 O O . CYS A 1 302 ? -13.658 5.128 1.760 1.00 96.69 302 CYS A O 1
ATOM 2391 N N . ALA A 1 303 ? -11.752 6.273 2.088 1.00 93.75 303 ALA A N 1
ATOM 2392 C CA . ALA A 1 303 ? -12.324 7.609 1.971 1.00 93.75 303 ALA A CA 1
ATOM 2393 C C . ALA A 1 303 ? -11.518 8.453 0.979 1.00 93.75 303 ALA A C 1
ATOM 2395 O O . ALA A 1 303 ? -10.740 9.315 1.387 1.00 93.75 303 ALA A O 1
ATOM 2396 N N . ASP A 1 304 ? -11.688 8.190 -0.315 1.00 87.56 304 ASP A N 1
ATOM 2397 C CA . ASP A 1 304 ? -11.042 8.972 -1.373 1.00 87.56 304 ASP A CA 1
ATOM 2398 C C . ASP A 1 304 ? -11.737 10.339 -1.544 1.00 87.56 304 ASP A C 1
ATOM 2400 O O . ASP A 1 304 ? -12.926 10.479 -1.262 1.00 87.56 304 ASP A O 1
ATOM 2404 N N . GLU A 1 305 ? -11.002 11.371 -1.976 1.00 78.06 305 GLU A N 1
ATOM 2405 C CA . GLU A 1 305 ? -11.481 12.771 -1.965 1.00 78.06 305 GLU A CA 1
ATOM 2406 C C . GLU A 1 305 ? -12.733 13.024 -2.830 1.00 78.06 305 GLU A C 1
ATOM 2408 O O . GLU A 1 305 ? -13.546 13.890 -2.496 1.00 78.06 305 GLU A O 1
ATOM 2413 N N . ASP A 1 306 ? -12.902 12.257 -3.910 1.00 83.50 306 ASP A N 1
ATOM 2414 C CA . ASP A 1 306 ? -13.964 12.437 -4.909 1.00 83.50 306 ASP A CA 1
ATOM 2415 C C . ASP A 1 306 ? -15.008 11.305 -4.922 1.00 83.50 306 ASP A C 1
ATOM 2417 O O . ASP A 1 306 ? -15.989 11.369 -5.670 1.00 83.50 306 ASP A O 1
ATOM 2421 N N . GLU A 1 307 ? -14.837 10.288 -4.079 1.00 86.38 307 GLU A N 1
ATOM 2422 C CA . GLU A 1 307 ? -15.693 9.101 -4.031 1.00 86.38 307 GLU A CA 1
ATOM 2423 C C . GLU A 1 307 ? -16.462 9.032 -2.703 1.00 86.38 307 GLU A C 1
ATOM 2425 O O . GLU A 1 307 ? -16.075 9.638 -1.697 1.00 86.38 307 GLU A O 1
ATOM 2430 N N . PRO A 1 308 ? -17.607 8.329 -2.655 1.00 89.81 308 PRO A N 1
ATOM 2431 C CA . PRO A 1 308 ? -18.277 8.095 -1.388 1.00 89.81 308 PRO A CA 1
ATOM 2432 C C . PRO A 1 308 ? -17.377 7.271 -0.461 1.00 89.81 308 PRO A C 1
ATOM 2434 O O . PRO A 1 308 ? -16.666 6.367 -0.891 1.00 89.81 308 PRO A O 1
ATOM 2437 N N . VAL A 1 309 ? -17.458 7.553 0.839 1.00 94.62 309 VAL A N 1
ATOM 2438 C CA . VAL A 1 309 ? -16.749 6.763 1.846 1.00 94.62 309 VAL A CA 1
ATOM 2439 C C . VAL A 1 309 ? -17.313 5.345 1.851 1.00 94.62 309 VAL A C 1
ATOM 2441 O O . VAL A 1 309 ? -18.486 5.126 2.164 1.00 94.62 309 VAL A O 1
ATOM 2444 N N . TYR A 1 310 ? -16.463 4.374 1.534 1.00 95.94 310 TYR A N 1
ATOM 2445 C CA . TYR A 1 310 ? -16.788 2.961 1.639 1.00 95.94 310 TYR A CA 1
ATOM 2446 C C . TYR A 1 310 ? -16.277 2.419 2.965 1.00 95.94 310 TYR A C 1
ATOM 2448 O O . TYR A 1 310 ? -15.179 2.741 3.423 1.00 95.94 310 TYR A O 1
ATOM 2456 N N . SER A 1 311 ? -17.079 1.564 3.594 1.00 97.44 311 SER A N 1
ATOM 2457 C CA . SER A 1 311 ? -16.632 0.825 4.765 1.00 97.44 311 SER A CA 1
ATOM 2458 C C . SER A 1 311 ? -17.137 -0.605 4.748 1.00 97.44 311 SER A C 1
ATOM 2460 O O . SER A 1 311 ? -18.263 -0.887 4.332 1.00 97.44 311 SER A O 1
ATOM 2462 N N . VAL A 1 312 ? -16.294 -1.508 5.234 1.00 98.06 312 VAL A N 1
ATOM 2463 C CA . VAL A 1 312 ? -16.609 -2.926 5.371 1.00 98.06 312 VAL A CA 1
ATOM 2464 C C . VAL A 1 312 ? -16.268 -3.386 6.778 1.00 98.06 312 VAL A C 1
ATOM 2466 O O . VAL A 1 312 ? -15.232 -3.042 7.343 1.00 98.06 312 VAL A O 1
ATOM 2469 N N . ARG A 1 313 ? -17.166 -4.166 7.377 1.00 98.38 313 ARG A N 1
ATOM 2470 C CA . ARG A 1 313 ? -16.903 -4.826 8.654 1.00 98.38 313 ARG A CA 1
ATOM 2471 C C . ARG A 1 313 ? -16.039 -6.049 8.389 1.00 98.38 313 ARG A C 1
ATOM 2473 O O . ARG A 1 313 ? -16.490 -6.934 7.673 1.00 98.38 313 ARG A O 1
ATOM 2480 N N . ALA A 1 314 ? -14.863 -6.130 8.990 1.00 98.31 314 ALA A N 1
ATOM 2481 C CA . ALA A 1 314 ? -13.940 -7.248 8.831 1.00 98.31 314 ALA A CA 1
ATOM 2482 C C . ALA A 1 314 ? -13.534 -7.836 10.186 1.00 98.31 314 ALA A C 1
ATOM 2484 O O . ALA A 1 314 ? -13.608 -7.146 11.205 1.00 98.31 314 ALA A O 1
ATOM 2485 N N . THR A 1 315 ? -13.122 -9.103 10.219 1.00 98.31 315 THR A N 1
ATOM 2486 C CA . THR A 1 315 ? -12.532 -9.684 11.436 1.00 98.31 315 THR A CA 1
ATOM 2487 C C . THR A 1 315 ? -11.136 -9.118 11.695 1.00 98.31 315 THR A C 1
ATOM 2489 O O . THR A 1 315 ? -10.481 -8.613 10.780 1.00 98.31 315 THR A O 1
ATOM 2492 N N . PHE A 1 316 ? -10.669 -9.188 12.943 1.00 97.94 316 PHE A N 1
ATOM 2493 C CA . PHE A 1 316 ? -9.329 -8.717 13.308 1.00 97.94 316 PHE A CA 1
ATOM 2494 C C . PHE A 1 316 ? -8.223 -9.400 12.493 1.00 97.94 316 PHE A C 1
ATOM 2496 O O . PHE A 1 316 ? -7.241 -8.758 12.143 1.00 97.94 316 PHE A O 1
ATOM 2503 N N . GLU A 1 317 ? -8.376 -10.683 12.167 1.00 96.88 317 GLU A N 1
ATOM 2504 C CA . GLU A 1 317 ? -7.333 -11.473 11.506 1.00 96.88 317 GLU A CA 1
ATOM 2505 C C . GLU A 1 317 ? -6.999 -10.993 10.093 1.00 96.88 317 GLU A C 1
ATOM 2507 O O . GLU A 1 317 ? -5.887 -11.211 9.626 1.00 96.88 317 GLU A O 1
ATOM 2512 N N . VAL A 1 318 ? -7.947 -10.350 9.408 1.00 96.75 318 VAL A N 1
ATOM 2513 C CA . VAL A 1 318 ? -7.771 -9.920 8.011 1.00 96.75 318 VAL A CA 1
ATOM 2514 C C . VAL A 1 318 ? -7.630 -8.409 7.867 1.00 96.75 318 VAL A C 1
ATOM 2516 O O . VAL A 1 318 ? -7.260 -7.921 6.808 1.00 96.75 318 VAL A O 1
ATOM 2519 N N . SER A 1 319 ? -7.906 -7.639 8.921 1.00 97.19 319 SER A N 1
ATOM 2520 C CA . SER A 1 319 ? -8.061 -6.188 8.812 1.00 97.19 319 SER A CA 1
ATOM 2521 C C . SER A 1 319 ? -6.801 -5.443 8.375 1.00 97.19 319 SER A C 1
ATOM 2523 O O . SER A 1 319 ? -6.896 -4.512 7.582 1.00 97.19 319 SER A O 1
ATOM 2525 N N . ALA A 1 320 ? -5.632 -5.819 8.906 1.00 95.06 320 ALA A N 1
ATOM 2526 C CA . ALA A 1 320 ? -4.383 -5.118 8.604 1.00 95.06 320 ALA A CA 1
ATOM 2527 C C . ALA A 1 320 ? -3.942 -5.371 7.156 1.00 95.06 320 ALA A C 1
ATOM 2529 O O . ALA A 1 320 ? -3.650 -4.424 6.427 1.00 95.06 320 ALA A O 1
ATOM 2530 N N . ASP A 1 321 ? -3.970 -6.637 6.735 1.00 93.38 321 ASP A N 1
ATOM 2531 C CA . ASP A 1 321 ? -3.626 -7.047 5.373 1.00 93.38 321 ASP A CA 1
ATOM 2532 C C . ASP A 1 321 ? -4.541 -6.375 4.338 1.00 93.38 321 ASP A C 1
ATOM 2534 O O . ASP A 1 321 ? -4.060 -5.862 3.332 1.00 93.38 321 ASP A O 1
ATOM 2538 N N . GLU A 1 322 ? -5.850 -6.312 4.583 1.00 95.38 322 GLU A N 1
ATOM 2539 C CA . GLU A 1 322 ? -6.795 -5.754 3.607 1.00 95.38 322 GLU A CA 1
ATOM 2540 C C . GLU A 1 322 ? -6.664 -4.235 3.457 1.00 95.38 322 GLU A C 1
ATOM 2542 O O . GLU A 1 322 ? -6.682 -3.725 2.340 1.00 95.38 322 GLU A O 1
ATOM 2547 N N . VAL A 1 323 ? -6.414 -3.501 4.546 1.00 95.06 323 VAL A N 1
ATOM 2548 C CA . VAL A 1 323 ? -6.134 -2.056 4.461 1.00 95.06 323 VAL A CA 1
ATOM 2549 C C . VAL A 1 323 ? -4.874 -1.775 3.630 1.00 95.06 323 VAL A C 1
ATOM 2551 O O . VAL A 1 323 ? -4.851 -0.831 2.838 1.00 95.06 323 VAL A O 1
ATOM 2554 N N . MET A 1 324 ? -3.849 -2.628 3.731 1.00 91.50 324 MET A N 1
ATOM 2555 C CA . MET A 1 324 ? -2.666 -2.553 2.863 1.00 91.50 324 MET A CA 1
ATOM 2556 C C . MET A 1 324 ? -3.006 -2.858 1.395 1.00 91.50 324 MET A C 1
ATOM 2558 O O . MET A 1 324 ? -2.462 -2.232 0.478 1.00 91.50 324 MET A O 1
ATOM 2562 N N . LEU A 1 325 ? -3.901 -3.819 1.148 1.00 90.69 325 LEU A N 1
ATOM 2563 C CA . LEU A 1 325 ? -4.358 -4.146 -0.204 1.00 90.69 325 LEU A CA 1
ATOM 2564 C C . LEU A 1 325 ? -5.148 -2.993 -0.832 1.00 90.69 325 LEU A C 1
ATOM 2566 O O . LEU A 1 325 ? -4.999 -2.773 -2.034 1.00 90.69 325 LEU A O 1
ATOM 2570 N N . TYR A 1 326 ? -5.903 -2.226 -0.039 1.00 93.31 326 TYR A N 1
ATOM 2571 C CA . TYR A 1 326 ? -6.601 -1.025 -0.512 1.00 93.31 326 TYR A CA 1
ATOM 2572 C C . TYR A 1 326 ? -5.617 0.051 -0.962 1.00 93.31 326 TYR A C 1
ATOM 2574 O O . TYR A 1 326 ? -5.716 0.522 -2.092 1.00 93.31 326 TYR A O 1
ATOM 2582 N N . LEU A 1 327 ? -4.600 0.356 -0.146 1.00 88.94 327 LEU A N 1
ATOM 2583 C CA . LEU A 1 327 ? -3.570 1.336 -0.514 1.00 88.94 327 LEU A CA 1
ATOM 2584 C C . LEU A 1 327 ? -2.855 0.968 -1.823 1.00 88.94 327 LEU A C 1
ATOM 2586 O O . LEU A 1 327 ? -2.488 1.835 -2.611 1.00 88.94 327 LEU A O 1
ATOM 2590 N N . THR A 1 328 ? -2.616 -0.324 -2.044 1.00 84.81 328 THR A N 1
ATOM 2591 C CA . THR A 1 328 ? -1.874 -0.809 -3.217 1.00 84.81 328 THR A CA 1
ATOM 2592 C C . THR A 1 328 ? -2.760 -1.097 -4.431 1.00 84.81 328 THR A C 1
ATOM 2594 O O . THR A 1 328 ? -2.239 -1.556 -5.445 1.00 84.81 328 THR A O 1
ATOM 2597 N N . GLY A 1 329 ? -4.078 -0.885 -4.338 1.00 85.50 329 GLY A N 1
ATOM 2598 C CA . GLY A 1 329 ? -5.033 -1.152 -5.418 1.00 85.50 329 GLY A CA 1
ATOM 2599 C C . GLY A 1 329 ? -5.274 -2.638 -5.728 1.00 85.50 329 GLY A C 1
ATOM 2600 O O . GLY A 1 329 ? -5.847 -2.964 -6.763 1.00 85.50 329 GLY A O 1
ATOM 2601 N N . HIS A 1 330 ? -4.850 -3.562 -4.858 1.00 83.50 330 HIS A N 1
ATOM 2602 C CA . HIS A 1 330 ? -5.064 -5.012 -5.035 1.00 83.50 330 HIS A CA 1
ATOM 2603 C C . HIS A 1 330 ? -6.404 -5.500 -4.456 1.00 83.50 330 HIS A C 1
ATOM 2605 O O . HIS A 1 330 ? -6.779 -6.675 -4.594 1.00 83.50 330 HIS A O 1
ATOM 2611 N N . GLY A 1 331 ? -7.128 -4.606 -3.792 1.00 89.25 331 GLY A N 1
ATOM 2612 C CA . GLY A 1 331 ? -8.489 -4.795 -3.317 1.00 89.25 331 GLY A CA 1
ATOM 2613 C C . GLY A 1 331 ? -9.186 -3.453 -3.159 1.00 89.25 331 GLY A C 1
ATOM 2614 O O . GLY A 1 331 ? -8.542 -2.407 -3.203 1.00 89.25 331 GLY A O 1
ATOM 2615 N N . SER A 1 332 ? -10.497 -3.492 -2.953 1.00 92.31 332 SER A N 1
ATOM 2616 C CA . SER A 1 332 ? -11.281 -2.310 -2.620 1.00 92.31 332 SER A CA 1
ATOM 2617 C C . SER A 1 332 ? -12.270 -2.627 -1.504 1.00 92.31 332 SER A C 1
ATOM 2619 O O . SER A 1 332 ? -12.812 -3.734 -1.416 1.00 92.31 332 SER A O 1
ATOM 2621 N N . ALA A 1 333 ? -12.531 -1.628 -0.661 1.00 94.50 333 ALA A N 1
ATOM 2622 C CA . ALA A 1 333 ? -13.534 -1.742 0.392 1.00 94.50 333 ALA A CA 1
ATOM 2623 C C . ALA A 1 333 ? -14.944 -1.984 -0.179 1.00 94.50 333 ALA A C 1
ATOM 2625 O O . ALA A 1 333 ? -15.767 -2.611 0.484 1.00 94.50 333 ALA A O 1
ATOM 2626 N N . GLU A 1 334 ? -15.223 -1.521 -1.404 1.00 95.12 334 GLU A N 1
ATOM 2627 C CA . GLU A 1 334 ? -16.481 -1.780 -2.112 1.00 95.12 334 GLU A CA 1
ATOM 2628 C C . GLU A 1 334 ? -16.651 -3.273 -2.432 1.00 95.12 334 GLU A C 1
ATOM 2630 O O . GLU A 1 334 ? -17.649 -3.872 -2.028 1.00 95.12 334 GLU A O 1
ATOM 2635 N N . GLU A 1 335 ? -15.661 -3.906 -3.076 1.00 94.25 335 GLU A N 1
ATOM 2636 C CA . GLU A 1 335 ? -15.712 -5.343 -3.387 1.00 94.25 335 GLU A CA 1
ATOM 2637 C C . GLU A 1 335 ? -15.861 -6.193 -2.122 1.00 94.25 335 GLU A C 1
ATOM 2639 O O . GLU A 1 335 ? -16.612 -7.173 -2.089 1.00 94.25 335 GLU A O 1
ATOM 2644 N N . ASP A 1 336 ? -15.143 -5.830 -1.062 1.00 96.88 336 ASP A N 1
ATOM 2645 C CA . ASP A 1 336 ? -15.197 -6.570 0.193 1.00 96.88 336 ASP A CA 1
ATOM 2646 C C . ASP A 1 336 ? -16.510 -6.336 0.941 1.00 96.88 336 ASP A C 1
ATOM 2648 O O . ASP A 1 336 ? -17.020 -7.266 1.571 1.00 96.88 336 ASP A O 1
ATOM 2652 N N . ALA A 1 337 ? -17.117 -5.151 0.824 1.00 96.38 337 ALA A N 1
ATOM 2653 C CA . ALA A 1 337 ? -18.467 -4.902 1.317 1.00 96.38 337 ALA A CA 1
ATOM 2654 C C . ALA A 1 337 ? -19.500 -5.767 0.577 1.00 96.38 337 ALA A C 1
ATOM 2656 O O . ALA A 1 337 ? -20.363 -6.369 1.220 1.00 96.38 337 ALA A O 1
ATOM 2657 N N . GLU A 1 338 ? -19.394 -5.907 -0.748 1.00 95.44 338 GLU A N 1
ATOM 2658 C CA . GLU A 1 338 ? -20.260 -6.804 -1.523 1.00 95.44 338 GLU A CA 1
ATOM 2659 C C . GLU A 1 338 ? -20.111 -8.269 -1.099 1.00 95.44 338 GLU A C 1
ATOM 2661 O O . GLU A 1 338 ? -21.109 -8.989 -0.995 1.00 95.44 338 GLU A O 1
ATOM 2666 N N . ARG A 1 339 ? -18.881 -8.716 -0.820 1.00 95.25 339 ARG A N 1
ATOM 2667 C CA . ARG A 1 339 ? -18.612 -10.063 -0.291 1.00 95.25 339 ARG A CA 1
ATOM 2668 C C . ARG A 1 339 ? -19.178 -10.228 1.113 1.00 95.25 339 ARG A C 1
ATOM 2670 O O . ARG A 1 339 ? -19.843 -11.224 1.386 1.00 95.25 339 ARG A O 1
ATOM 2677 N N . ALA A 1 340 ? -18.985 -9.242 1.986 1.00 96.56 340 ALA A N 1
ATOM 2678 C CA . ALA A 1 340 ? -19.529 -9.258 3.336 1.00 96.56 340 ALA A CA 1
ATOM 2679 C C . ALA A 1 340 ? -21.059 -9.385 3.323 1.00 96.56 340 ALA A C 1
ATOM 2681 O O . ALA A 1 340 ? -21.597 -10.170 4.093 1.00 96.56 340 ALA A O 1
ATOM 2682 N N . LEU A 1 341 ? -21.766 -8.702 2.415 1.00 96.00 341 LEU A N 1
ATOM 2683 C CA . LEU A 1 341 ? -23.230 -8.800 2.272 1.00 96.00 341 LEU A CA 1
ATOM 2684 C C . LEU A 1 341 ? -23.740 -10.211 1.922 1.00 96.00 341 LEU A C 1
ATOM 2686 O O . LEU A 1 341 ? -24.935 -10.486 2.060 1.00 96.00 341 LEU A O 1
ATOM 2690 N N . GLN A 1 342 ? -22.866 -11.100 1.447 1.00 94.94 342 GLN A N 1
ATOM 2691 C CA . GLN A 1 342 ? -23.199 -12.502 1.178 1.00 94.94 342 GLN A CA 1
ATOM 2692 C C . GLN A 1 342 ? -23.091 -13.373 2.438 1.00 94.94 342 GLN A C 1
ATOM 2694 O O . GLN A 1 342 ? -23.663 -14.466 2.482 1.00 94.94 342 GLN A O 1
ATOM 2699 N N . GLU A 1 343 ? -22.411 -12.880 3.473 1.00 95.44 343 GLU A N 1
ATOM 2700 C CA . GLU A 1 343 ? -22.270 -13.538 4.764 1.00 95.44 343 GLU A CA 1
ATOM 2701 C C . GLU A 1 343 ? -23.458 -13.253 5.687 1.00 95.44 343 GLU A C 1
ATOM 2703 O O . GLU A 1 343 ? -24.077 -12.190 5.679 1.00 95.44 343 GLU A O 1
ATOM 2708 N N . HIS A 1 344 ? -23.770 -14.221 6.548 1.00 95.62 344 HIS A N 1
ATOM 2709 C CA . HIS A 1 344 ? -24.936 -14.156 7.436 1.00 95.62 344 HIS A CA 1
ATOM 2710 C C . HIS A 1 344 ? -24.921 -12.981 8.432 1.00 95.62 344 HIS A C 1
ATOM 2712 O O . HIS A 1 344 ? -25.979 -12.570 8.913 1.00 95.62 344 HIS A O 1
ATOM 2718 N N . ASP A 1 345 ? -23.739 -12.471 8.773 1.00 95.56 345 ASP A N 1
ATOM 2719 C CA . ASP A 1 345 ? -23.514 -11.416 9.760 1.00 95.56 345 ASP A CA 1
ATOM 2720 C C . ASP A 1 345 ? -22.950 -10.120 9.160 1.00 95.56 345 ASP A C 1
ATOM 2722 O O . ASP A 1 345 ? -22.640 -9.181 9.905 1.00 95.56 345 ASP A O 1
ATOM 2726 N N . ASN A 1 346 ? -22.867 -10.054 7.826 1.00 97.12 346 ASN A N 1
ATOM 2727 C CA . ASN A 1 346 ? -22.262 -8.960 7.073 1.00 97.12 346 ASN A CA 1
ATOM 2728 C C . ASN A 1 346 ? -20.809 -8.669 7.489 1.00 97.12 346 ASN A C 1
ATOM 2730 O O . ASN A 1 346 ? -20.434 -7.504 7.623 1.00 97.12 346 ASN A O 1
ATOM 2734 N N . VAL A 1 347 ? -20.017 -9.714 7.763 1.00 97.94 347 VAL A N 1
ATOM 2735 C CA . VAL A 1 347 ? -18.605 -9.598 8.161 1.00 97.94 347 VAL A CA 1
ATOM 2736 C C . VAL A 1 347 ? -17.702 -10.244 7.117 1.00 97.94 347 VAL A C 1
ATOM 2738 O O . VAL A 1 347 ? -17.809 -11.438 6.832 1.00 97.94 347 VAL A O 1
ATOM 2741 N N . PHE A 1 348 ? -16.770 -9.456 6.600 1.00 97.62 348 PHE A N 1
ATOM 2742 C CA . PHE A 1 348 ? -15.700 -9.893 5.726 1.00 97.62 348 PHE A CA 1
ATOM 2743 C C . PHE A 1 348 ? -14.640 -10.688 6.500 1.00 97.62 348 PHE A C 1
ATOM 2745 O O . PHE A 1 348 ? -14.187 -10.282 7.571 1.00 97.62 348 PHE A O 1
ATOM 2752 N N . ARG A 1 349 ? -14.248 -11.841 5.955 1.00 95.88 349 ARG A N 1
ATOM 2753 C CA . ARG A 1 349 ? -13.307 -12.794 6.575 1.00 95.88 349 ARG A CA 1
ATOM 2754 C C . ARG A 1 349 ? -12.096 -13.074 5.685 1.00 95.88 349 ARG A C 1
ATOM 2756 O O . ARG A 1 349 ? -11.460 -14.116 5.822 1.00 95.88 349 ARG A O 1
ATOM 2763 N N . GLY A 1 350 ? -11.803 -12.165 4.757 1.00 91.00 350 GLY A N 1
ATOM 2764 C CA . GLY A 1 350 ? -10.806 -12.379 3.717 1.00 91.00 350 GLY A CA 1
ATOM 2765 C C . GLY A 1 350 ? -11.370 -13.155 2.530 1.00 91.00 350 GLY A C 1
ATOM 2766 O O . GLY A 1 350 ? -12.496 -13.662 2.535 1.00 91.00 350 GLY A O 1
ATOM 2767 N N . ARG A 1 351 ? -10.562 -13.248 1.478 1.00 81.00 351 ARG A N 1
ATOM 2768 C CA . ARG A 1 351 ? -10.899 -14.024 0.283 1.00 81.00 351 ARG A CA 1
ATOM 2769 C C . ARG A 1 351 ? -10.798 -15.513 0.620 1.00 81.00 351 ARG A C 1
ATOM 2771 O O . ARG A 1 351 ? -9.736 -15.985 1.021 1.00 81.00 351 ARG A O 1
ATOM 2778 N N . ALA A 1 352 ? -11.894 -16.257 0.453 1.00 64.62 352 ALA A N 1
ATOM 2779 C CA . ALA A 1 352 ? -11.842 -17.713 0.480 1.00 64.62 352 ALA A CA 1
ATOM 2780 C C . ALA A 1 352 ? -10.977 -18.166 -0.701 1.00 64.62 352 ALA A C 1
ATOM 2782 O O . ALA A 1 352 ? -11.386 -18.072 -1.858 1.00 64.62 352 ALA A O 1
ATOM 2783 N N . TYR A 1 353 ? -9.749 -18.588 -0.419 1.00 47.69 353 TYR A N 1
ATOM 2784 C CA . TYR A 1 353 ? -8.922 -19.229 -1.425 1.00 47.69 353 TYR A CA 1
ATOM 2785 C C . TYR A 1 353 ? -9.500 -20.628 -1.632 1.00 47.69 353 TYR A C 1
ATOM 2787 O O . TYR A 1 353 ? -9.430 -21.457 -0.727 1.00 47.69 353 TYR A O 1
ATOM 2795 N N . ASP A 1 354 ? -10.137 -20.861 -2.781 1.00 39.56 354 ASP A N 1
ATOM 2796 C CA . ASP A 1 354 ? -10.542 -22.206 -3.193 1.00 39.56 354 ASP A CA 1
ATOM 2797 C C . ASP A 1 354 ? -9.291 -23.109 -3.178 1.00 39.56 354 ASP A C 1
ATOM 2799 O O . ASP A 1 354 ? -8.383 -22.922 -3.994 1.00 39.56 354 ASP A O 1
ATOM 2803 N N . GLU A 1 355 ? -9.232 -24.028 -2.205 1.00 32.41 355 GLU A N 1
ATOM 2804 C CA . GLU A 1 355 ? -8.161 -25.026 -2.018 1.00 32.41 355 GLU A CA 1
ATOM 2805 C C . GLU A 1 355 ? -7.993 -25.984 -3.210 1.00 32.41 355 GLU A C 1
ATOM 2807 O O . GLU A 1 355 ? -9.012 -26.437 -3.794 1.00 32.41 355 GLU A O 1
#

Organism: Aureobasidium melanogenum (strain CBS 110374) (NCBI:txid1043003)

Radius of gyration: 23.52 Å; chains: 1; bounding box: 56×51×63 Å

pLDDT: mean 80.36, std 25.19, range [22.86, 98.62]

Sequence (355 aa):
MPMQHPVVCAAALTEEVMNRFIDDNDIDEDNWDFVFVDSIDEYYNEPSLAPVDGPSNPNSPFIGKTPQECYELLKKLCEDTESELLRWYFIIMDERSMQDDTVLLVRAEDGTELSSVRATFETSASSLSTSWIQVVFPRGYASPHAEVSRSHFGHYTLRVTSLWTCFDRTSLLHANCTLDSISSYWGPTTKMGGRGTSFPIVCTALLSKEIMNRFLEASGIADDKNLPFAFVDSIDDYYDGPSEVPITVSSNPDSPFINKTPEECSQLLLQLCEDTESEIIPHYFIIMDERSIQDDTVLLVCADEDEPVYSVRATFEVSADEVMLYLTGHGSAEEDAERALQEHDNVFRGRAYDE

Secondary structure (DSSP, 8-state):
-PPBEEEEE-S---HHHHHHHHHHTT--TTS--EEEE--SSS---S---SSPSS---TT-TTTT--HHHHHHHHHHHHHHH---B-TTEEEEE-TTHHHHSEEEEEE--TTS--EEEEEEHHHHHHHHHTSS---PPPTT---TT-EEEE-TTS-EEEE-S-TTSS--SSS--S-------STT--------S----BEEEEESS---HHHHHHHHHHTSTTT-TTS-EEEE--SSS---SPPPSS--SPPPTT-TTTT--HHHHHHHHHHHHHHH---B-TTEEEEE-TTHHHHSEEEEEE--TTSPPEEEEEEHHHHHHHHHHHHTTS--HHHHHHHHTTSTTS-B-------

Foldseek 3Di:
DDAAAEEEEQAFFWLVLVLVLCVLQPPDPPDHQYDYAQDLQDADDHRQDPSGPTTGDRVRPNHPHDPVVVLVSVVSSCVNRVHRHPSQWYWYDYPCCRPQQKIKIWGDDDPDDIDIEIDHSNCRNLCSLPVHNWHWDDPDDDDPPWDWAADPVGTTTTDPPDPPPPDDDDDDDDDDDDPDPPPPPDDDDDDDPQLADAAEEEEQAWFFLVLVLVLCVLQVVQVDVNLWYDYDQDLQDAAATHDDPSDPGTRDPPGPNHNDDLVRQLVSLVSSCVNHVHRHDSQWHWYDYPVSVPQQWIWTWGHDPPDDIAIAIEHSNCRSVVSVCCVSVVDHSVVQQVVLVVDPNSYRYDDDRPD